Protein AF-A0A764VGA0-F1 (afdb_monomer_lite)

Secondary structure (DSSP, 8-state):
-----PPP--------------SS-TT----HHHHHHHHHHHHHHHHHHHHHHHHHHHHHHT--HHHHHHHHHHHHHHHHHHHHHHHH-BTTBS-SS-------GGGHHHHHHHHHHHHHTT--HHHHHHHHHHHHHHHHHHHHHHTTTHHHHTTTS-HHHHHHHHHHHHHHHHHHHHHHHTTHHHHHHTT-TT-HHHHHHHHHHHHHHHHHHTSS-HHHHHHHHHHHHHHHHHHHHHTT-SPP----S---S-----TTTT-----TTTTTT-

Radius of gyration: 24.41 Å; chains: 1; bounding box: 52×53×92 Å

Structure (mmCIF, N/CA/C/O backbone):
data_AF-A0A764VGA0-F1
#
_entry.id   AF-A0A764VGA0-F1
#
loop_
_atom_site.group_PDB
_atom_site.id
_atom_site.type_symbol
_atom_site.label_atom_id
_atom_site.label_alt_id
_atom_site.label_comp_id
_atom_site.label_asym_id
_atom_site.label_entity_id
_atom_site.label_seq_id
_atom_site.pdbx_PDB_ins_code
_atom_site.Cartn_x
_atom_site.Cartn_y
_atom_site.Cartn_z
_atom_site.occupancy
_atom_site.B_iso_or_equiv
_atom_site.auth_seq_id
_atom_site.auth_comp_id
_atom_site.auth_asym_id
_atom_site.auth_atom_id
_atom_site.pdbx_PDB_model_num
ATOM 1 N N . MET A 1 1 ? -22.444 -26.815 68.864 1.00 37.81 1 MET A N 1
ATOM 2 C CA . MET A 1 1 ? -21.479 -26.956 67.752 1.00 37.81 1 MET A CA 1
ATOM 3 C C . MET A 1 1 ? -22.227 -27.637 66.618 1.00 37.81 1 MET A C 1
ATOM 5 O O . MET A 1 1 ? -22.811 -28.669 66.885 1.00 37.81 1 MET A O 1
ATOM 9 N N . SER A 1 2 ? -22.350 -27.149 65.395 1.00 34.09 2 SER A N 1
ATOM 10 C CA . SER A 1 2 ? -21.942 -25.904 64.751 1.00 34.09 2 SER A CA 1
ATOM 11 C C . SER A 1 2 ? -22.619 -25.917 63.372 1.00 34.09 2 SER A C 1
ATOM 13 O O . SER A 1 2 ? -22.366 -26.820 62.589 1.00 34.09 2 SER A O 1
ATOM 15 N N . VAL A 1 3 ? -23.480 -24.922 63.146 1.00 35.03 3 VAL A N 1
ATOM 16 C CA . VAL A 1 3 ? -23.633 -24.120 61.917 1.00 35.03 3 VAL A CA 1
ATOM 17 C C . VAL A 1 3 ? -24.037 -24.834 60.610 1.00 35.03 3 VAL A C 1
ATOM 19 O O . VAL A 1 3 ? -23.211 -25.382 59.889 1.00 35.03 3 VAL A O 1
ATOM 22 N N . ASN A 1 4 ? -25.322 -24.667 60.261 1.00 41.19 4 ASN A N 1
ATOM 23 C CA . ASN A 1 4 ? -25.821 -24.594 58.883 1.00 41.19 4 ASN A CA 1
ATOM 24 C C . ASN A 1 4 ? -25.070 -23.491 58.119 1.00 41.19 4 ASN A C 1
ATOM 26 O O . ASN A 1 4 ? -25.146 -22.328 58.516 1.00 41.19 4 ASN A O 1
ATOM 30 N N . ALA A 1 5 ? -24.415 -23.828 57.009 1.00 39.78 5 ALA A N 1
ATOM 31 C CA . ALA A 1 5 ? -23.969 -22.848 56.025 1.00 39.78 5 ALA A CA 1
ATOM 32 C C . ALA A 1 5 ? -24.886 -22.944 54.802 1.00 39.78 5 ALA A C 1
ATOM 34 O O . ALA A 1 5 ? -24.788 -23.855 53.987 1.00 39.78 5 ALA A O 1
ATOM 35 N N . ILE A 1 6 ? -25.827 -22.008 54.751 1.00 40.59 6 ILE A N 1
ATOM 36 C CA . ILE A 1 6 ? -26.630 -21.662 53.583 1.00 40.59 6 ILE A CA 1
ATOM 37 C C . ILE A 1 6 ? -25.666 -20.989 52.599 1.00 40.59 6 ILE A C 1
ATOM 39 O O . ILE A 1 6 ? -25.101 -19.948 52.931 1.00 40.59 6 ILE A O 1
ATOM 43 N N . GLU A 1 7 ? -25.443 -21.578 51.425 1.00 45.72 7 GLU A N 1
ATOM 44 C CA . GLU A 1 7 ? -24.820 -20.868 50.303 1.00 45.72 7 GLU A CA 1
ATOM 45 C C . GLU A 1 7 ? -25.743 -19.708 49.897 1.00 45.72 7 GLU A C 1
ATOM 47 O O . GLU A 1 7 ? -26.905 -19.953 49.556 1.00 45.72 7 GLU A O 1
ATOM 52 N N . PRO A 1 8 ? -25.288 -18.444 49.931 1.00 38.81 8 PRO A N 1
ATOM 53 C CA . PRO A 1 8 ? -26.069 -17.360 49.376 1.00 38.81 8 PRO A CA 1
ATOM 54 C C . PRO A 1 8 ? -25.983 -17.418 47.849 1.00 38.81 8 PRO A C 1
ATOM 56 O O . PRO A 1 8 ? -24.917 -17.269 47.251 1.00 38.81 8 PRO A O 1
ATOM 59 N N . ALA A 1 9 ? -27.143 -17.617 47.230 1.00 48.31 9 ALA A N 1
ATOM 60 C CA . ALA A 1 9 ? -27.387 -17.338 45.828 1.00 48.31 9 ALA A CA 1
ATOM 61 C C . ALA A 1 9 ? -27.299 -15.823 45.597 1.00 48.31 9 ALA A C 1
ATOM 63 O O . ALA A 1 9 ? -28.299 -15.140 45.741 1.00 48.31 9 ALA A O 1
ATOM 64 N N . ASP A 1 10 ? -26.103 -15.309 45.303 1.00 46.34 10 ASP A N 1
ATOM 65 C CA . ASP A 1 10 ? -25.883 -13.969 44.736 1.00 46.34 10 ASP A CA 1
ATOM 66 C C . ASP A 1 10 ? -24.435 -13.838 44.226 1.00 46.34 10 ASP A C 1
ATOM 68 O O . ASP A 1 10 ? -23.616 -13.064 44.721 1.00 46.34 10 ASP A O 1
ATOM 72 N N . ALA A 1 11 ? -24.090 -14.612 43.197 1.00 43.44 11 ALA A N 1
ATOM 73 C CA . ALA A 1 11 ? -22.924 -14.309 42.374 1.00 43.44 11 ALA A CA 1
ATOM 74 C C . ALA A 1 11 ? -23.361 -13.359 41.251 1.00 43.44 11 ALA A C 1
ATOM 76 O O . ALA A 1 11 ? -23.646 -13.781 40.130 1.00 43.44 11 ALA A O 1
ATOM 77 N N . GLN A 1 12 ? -23.442 -12.061 41.557 1.00 43.91 12 GLN A N 1
ATOM 78 C CA . GLN A 1 12 ? -23.481 -11.040 40.512 1.00 43.91 12 GLN A CA 1
ATOM 79 C C . GLN A 1 12 ? -22.233 -11.217 39.633 1.00 43.91 12 GLN A C 1
ATOM 81 O O . GLN A 1 12 ? -21.123 -11.256 40.175 1.00 43.91 12 GLN A O 1
ATOM 86 N N . PRO A 1 13 ? -22.350 -11.312 38.296 1.00 44.19 13 PRO A N 1
ATOM 87 C CA . PRO A 1 13 ? -21.172 -11.216 37.460 1.00 44.19 13 PRO A CA 1
ATOM 88 C C . PRO A 1 13 ? -20.626 -9.804 37.650 1.00 44.19 13 PRO A C 1
ATOM 90 O O . PRO A 1 13 ? -21.256 -8.824 37.254 1.00 44.19 13 PRO A O 1
ATOM 93 N N . VAL A 1 14 ? -19.465 -9.706 38.299 1.00 45.56 14 VAL A N 1
ATOM 94 C CA . VAL A 1 14 ? -18.677 -8.479 38.367 1.00 45.56 14 VAL A CA 1
ATOM 95 C C . VAL A 1 14 ? -18.362 -8.108 36.923 1.00 45.56 14 VAL A C 1
ATOM 97 O O . VAL A 1 14 ? -17.439 -8.649 36.315 1.00 45.56 14 VAL A O 1
ATOM 100 N N . ALA A 1 15 ? -19.181 -7.232 36.342 1.00 45.91 15 ALA A N 1
ATOM 101 C CA . ALA A 1 15 ? -18.897 -6.609 35.069 1.00 45.91 15 ALA A CA 1
ATOM 102 C C . ALA A 1 15 ? -17.594 -5.840 35.267 1.00 45.91 15 ALA A C 1
ATOM 104 O O . ALA A 1 15 ? -17.576 -4.772 35.877 1.00 45.91 15 ALA A O 1
ATOM 105 N N . GLN A 1 16 ? -16.486 -6.420 34.808 1.00 44.38 16 GLN A N 1
ATOM 106 C CA . GLN A 1 16 ? -15.238 -5.697 34.665 1.00 44.38 16 GLN A CA 1
ATOM 107 C C . GLN A 1 16 ? -15.536 -4.528 33.730 1.00 44.38 16 GLN A C 1
ATOM 109 O O . GLN A 1 16 ? -15.612 -4.693 32.513 1.00 44.38 16 GLN A O 1
ATOM 114 N N . THR A 1 17 ? -15.745 -3.343 34.297 1.00 46.53 17 THR A N 1
ATOM 115 C CA . THR A 1 17 ? -15.704 -2.088 33.560 1.00 46.53 17 THR A CA 1
ATOM 116 C C . THR A 1 17 ? -14.269 -1.920 33.087 1.00 46.53 17 THR A C 1
ATOM 118 O O . THR A 1 17 ? -13.452 -1.271 33.739 1.00 46.53 17 THR A O 1
ATOM 121 N N . GLN A 1 18 ? -13.928 -2.573 31.976 1.00 50.62 18 GLN A N 1
ATOM 122 C CA . GLN A 1 18 ? -12.757 -2.208 31.204 1.00 50.62 18 GLN A CA 1
ATOM 123 C C . GLN A 1 18 ? -12.960 -0.742 30.833 1.00 50.62 18 GLN A C 1
ATOM 125 O O . GLN A 1 18 ? -13.855 -0.413 30.051 1.00 50.62 18 GLN A O 1
ATOM 130 N N . ASN A 1 19 ? -12.177 0.140 31.453 1.00 47.31 19 ASN A N 1
ATOM 131 C CA . ASN A 1 19 ? -12.042 1.520 31.014 1.00 47.31 19 ASN A CA 1
ATOM 132 C C . ASN A 1 19 ? -11.528 1.462 29.577 1.00 47.31 19 ASN A C 1
ATOM 134 O O . ASN A 1 19 ? -10.340 1.264 29.338 1.00 47.31 19 ASN A O 1
ATOM 138 N N . SER A 1 20 ? -12.451 1.514 28.623 1.00 58.62 20 SER A N 1
ATOM 139 C CA . SER A 1 20 ? -12.112 1.488 27.213 1.00 58.62 20 SER A CA 1
ATOM 140 C C . SER A 1 20 ? -11.334 2.761 26.902 1.00 58.62 20 SER A C 1
ATOM 142 O O . SER A 1 20 ? -11.834 3.858 27.132 1.00 58.62 20 SER A O 1
ATOM 144 N N . GLU A 1 21 ? -10.115 2.623 26.377 1.00 68.44 21 GLU A N 1
ATOM 145 C CA . GLU A 1 21 ? -9.334 3.759 25.863 1.00 68.44 21 GLU A CA 1
ATOM 146 C C . GLU A 1 21 ? -9.936 4.351 24.572 1.00 68.44 21 GLU A C 1
ATOM 148 O O . GLU A 1 21 ? -9.421 5.334 24.035 1.00 68.44 21 GLU A O 1
ATOM 153 N N . LEU A 1 22 ? -11.015 3.755 24.050 1.00 72.88 22 LEU A N 1
ATOM 154 C CA . LEU A 1 22 ? -11.692 4.217 22.848 1.00 72.88 22 LEU A CA 1
ATOM 155 C C . LEU A 1 22 ? -12.403 5.546 23.113 1.00 72.88 22 LEU A C 1
ATOM 157 O O . LEU A 1 22 ? -13.285 5.639 23.963 1.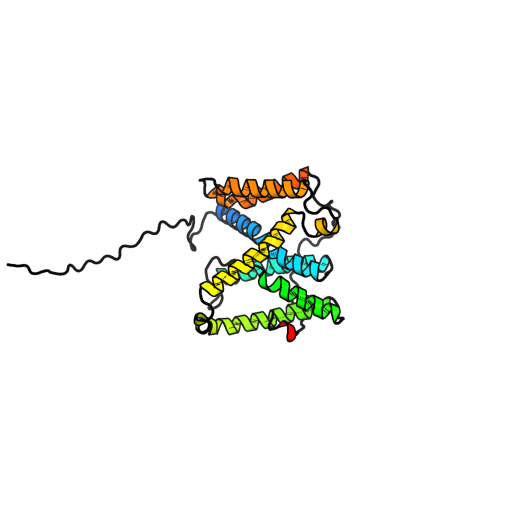00 72.88 22 LEU A O 1
ATOM 161 N N . ILE A 1 23 ? -12.052 6.558 22.318 1.00 76.81 23 ILE A N 1
ATOM 162 C CA . ILE A 1 23 ? -12.752 7.851 22.297 1.00 76.81 23 ILE A CA 1
ATOM 163 C C . ILE A 1 23 ? -14.181 7.670 21.753 1.00 76.81 23 ILE A C 1
ATOM 165 O O . ILE A 1 23 ? -15.102 8.319 22.238 1.00 76.81 23 ILE A O 1
ATOM 169 N N . TYR A 1 24 ? -14.353 6.765 20.782 1.00 81.19 24 TYR A N 1
ATOM 170 C CA . TYR A 1 24 ? -15.630 6.395 20.170 1.00 81.19 24 TYR A CA 1
ATOM 171 C C . TYR A 1 24 ? -15.737 4.875 20.017 1.00 81.19 24 TYR A C 1
ATOM 173 O O . TYR A 1 24 ? -14.767 4.210 19.647 1.00 81.19 24 TYR A O 1
ATOM 181 N N . ARG A 1 25 ? -16.921 4.326 20.295 1.00 85.38 25 ARG A N 1
ATOM 182 C CA . ARG A 1 25 ? -17.290 2.931 20.024 1.00 85.38 25 ARG A CA 1
ATOM 183 C C . ARG A 1 25 ? -17.661 2.745 18.551 1.00 85.38 25 ARG A C 1
ATOM 185 O O . ARG A 1 25 ? -17.877 3.710 17.828 1.00 85.38 25 ARG A O 1
ATOM 192 N N . LEU A 1 26 ? -17.754 1.486 18.119 1.00 85.06 26 LEU A N 1
ATOM 193 C CA . LEU A 1 26 ? -17.990 1.111 16.718 1.00 85.06 26 LEU A CA 1
ATOM 194 C C . LEU A 1 26 ? -19.257 1.744 16.112 1.00 85.06 26 LEU A C 1
ATOM 196 O O . LEU A 1 26 ? -19.221 2.200 14.977 1.00 85.06 26 LEU A O 1
ATOM 200 N N . GLU A 1 27 ? -20.345 1.793 16.882 1.00 85.75 27 GLU A N 1
ATOM 201 C CA . GLU A 1 27 ? -21.652 2.295 16.428 1.00 85.75 27 GLU A CA 1
ATOM 202 C C . GLU A 1 27 ? -21.900 3.769 16.791 1.00 85.75 27 GLU A C 1
ATOM 204 O O . GLU A 1 27 ? -22.985 4.307 16.539 1.00 85.75 27 GLU A O 1
ATOM 209 N N . ASP A 1 28 ? -20.917 4.436 17.407 1.00 86.88 28 ASP A N 1
ATOM 210 C CA . ASP A 1 28 ? -21.059 5.836 17.792 1.00 86.88 28 ASP A CA 1
ATOM 211 C C . ASP A 1 28 ? -21.101 6.726 16.544 1.00 86.88 28 ASP A C 1
ATOM 213 O O . ASP A 1 28 ? -20.394 6.513 15.558 1.00 86.88 28 ASP A O 1
ATOM 217 N N . ARG A 1 29 ? -21.930 7.773 16.595 1.00 87.31 29 ARG A N 1
ATOM 218 C CA . ARG A 1 29 ? -22.089 8.749 15.508 1.00 87.31 29 ARG A CA 1
ATOM 219 C C . ARG A 1 29 ? -21.540 10.108 15.941 1.00 87.31 29 ARG A C 1
ATOM 221 O O . ARG A 1 29 ? -22.320 10.954 16.386 1.00 87.31 29 ARG A O 1
ATOM 228 N N . PRO A 1 30 ? -20.214 10.324 15.863 1.00 87.25 30 PRO A N 1
ATOM 229 C CA . PRO A 1 30 ? -19.623 11.599 16.236 1.00 87.25 30 PRO A CA 1
ATOM 230 C C . PRO A 1 30 ? -20.120 12.745 15.340 1.00 87.25 30 PRO A C 1
ATOM 232 O O . PRO A 1 30 ? -20.574 12.517 14.214 1.00 87.25 30 PRO A O 1
ATOM 235 N N . PRO A 1 31 ? -20.010 14.006 15.799 1.00 91.75 31 PRO A N 1
ATOM 236 C CA . PRO A 1 31 ? -20.328 15.169 14.979 1.00 91.75 31 PRO A CA 1
ATOM 237 C C . PRO A 1 31 ? -19.590 15.136 13.632 1.00 91.75 31 PRO A C 1
ATOM 239 O O . PRO A 1 31 ? -18.417 14.753 13.565 1.00 91.75 31 PRO A O 1
ATOM 242 N N . LEU A 1 32 ? -20.251 15.592 12.560 1.00 92.38 32 LEU A N 1
ATOM 243 C CA . LEU A 1 32 ? -19.693 15.574 11.199 1.00 92.38 32 LEU A CA 1
ATOM 244 C C . LEU A 1 32 ? -18.269 16.152 11.089 1.00 92.38 32 LEU A C 1
ATOM 246 O O . LEU A 1 32 ? -17.450 15.515 10.428 1.00 92.38 32 LEU A O 1
ATOM 250 N N . PRO A 1 33 ? -17.912 17.274 11.751 1.00 90.38 33 PRO A N 1
ATOM 251 C CA . PRO A 1 33 ? -16.557 17.817 11.652 1.00 90.38 33 PRO A CA 1
ATOM 252 C C . PRO A 1 33 ? -15.485 16.858 12.177 1.00 90.38 33 PRO A C 1
ATOM 254 O O . PRO A 1 33 ? -14.420 16.726 11.581 1.00 90.38 33 PRO A O 1
ATOM 257 N N . GLN A 1 34 ? -15.775 16.157 13.274 1.00 85.94 34 GLN A N 1
ATOM 258 C CA . GLN A 1 34 ? -14.839 15.211 13.879 1.00 85.94 34 GLN A CA 1
ATOM 259 C C . GLN A 1 34 ? -14.728 13.940 13.039 1.00 85.94 34 GLN A C 1
ATOM 261 O O . GLN A 1 34 ? -13.627 13.437 12.836 1.00 85.94 34 GLN A O 1
ATOM 266 N N . THR A 1 35 ? -15.854 13.474 12.494 1.00 89.44 35 THR A N 1
ATOM 267 C CA . THR A 1 35 ? -15.893 12.337 11.566 1.00 89.44 35 THR A CA 1
ATOM 268 C C . THR A 1 35 ? -15.064 12.619 10.318 1.00 8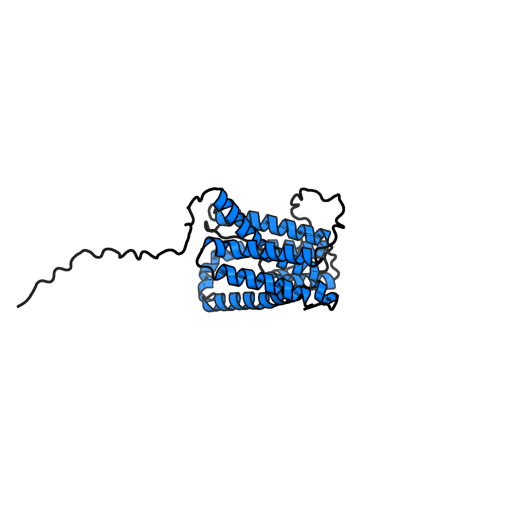9.44 35 THR A C 1
ATOM 270 O O . THR A 1 35 ? -14.234 11.803 9.932 1.00 89.44 35 THR A O 1
ATOM 273 N N . LEU A 1 36 ? -15.247 13.791 9.701 1.00 90.94 36 LEU A N 1
ATOM 274 C CA . LEU A 1 36 ? -14.528 14.170 8.487 1.00 90.94 36 LEU A CA 1
ATOM 275 C C . LEU A 1 36 ? -13.027 14.336 8.750 1.00 90.94 36 LEU A C 1
ATOM 277 O O . LEU A 1 36 ? -12.205 13.897 7.948 1.00 90.94 36 LEU A O 1
ATOM 281 N N . PHE A 1 37 ? -12.667 14.921 9.893 1.00 87.75 37 PHE A N 1
ATOM 282 C CA . PHE A 1 37 ? -11.276 15.049 10.314 1.00 87.75 37 PHE A CA 1
ATOM 283 C C . PHE A 1 37 ? -10.613 13.681 10.531 1.00 87.75 37 PHE A C 1
ATOM 285 O O . PHE A 1 37 ? -9.542 13.432 9.979 1.00 87.75 37 PHE A O 1
ATOM 292 N N . ALA A 1 38 ? -11.276 12.774 11.254 1.00 85.94 38 ALA A N 1
ATOM 293 C CA . ALA A 1 38 ? -10.792 11.413 11.473 1.00 85.94 38 ALA A CA 1
ATOM 294 C C . ALA A 1 38 ? -10.695 10.614 10.162 1.00 85.94 38 ALA A C 1
ATOM 296 O O . ALA A 1 38 ? -9.708 9.919 9.931 1.00 85.94 38 ALA A O 1
ATOM 297 N N . ALA A 1 39 ? -11.675 10.751 9.265 1.00 88.75 39 ALA A N 1
ATOM 298 C CA . ALA A 1 39 ? -11.645 10.122 7.946 1.00 88.75 39 ALA A CA 1
ATOM 299 C C . ALA A 1 39 ? -10.461 10.627 7.106 1.00 88.75 39 ALA A C 1
ATOM 301 O O . ALA A 1 39 ? -9.751 9.826 6.502 1.00 88.75 39 ALA A O 1
ATOM 302 N N . CYS A 1 40 ? -10.201 11.938 7.116 1.00 87.94 40 CYS A N 1
ATOM 303 C CA . CYS A 1 40 ? -9.050 12.534 6.438 1.00 87.94 40 CYS A CA 1
ATOM 304 C C . CYS A 1 40 ? -7.723 12.017 7.015 1.00 87.94 40 CYS A C 1
ATOM 306 O O . CYS A 1 40 ? -6.817 11.656 6.271 1.00 87.94 40 CYS A O 1
ATOM 308 N N . GLN A 1 41 ? -7.618 11.902 8.339 1.00 86.56 41 GLN A N 1
ATOM 309 C CA . GLN A 1 41 ? -6.446 11.319 8.995 1.00 86.56 41 GLN A CA 1
ATOM 310 C C . GLN A 1 41 ? -6.209 9.871 8.592 1.00 86.56 41 GLN A C 1
ATOM 312 O O . GLN A 1 41 ? -5.087 9.517 8.239 1.00 86.56 41 GLN A O 1
ATOM 317 N N . HIS A 1 42 ? -7.256 9.045 8.626 1.00 86.69 42 HIS A N 1
ATOM 318 C CA . HIS A 1 42 ? -7.165 7.654 8.202 1.00 86.69 42 HIS A CA 1
ATOM 319 C C . HIS A 1 42 ? -6.745 7.545 6.741 1.00 86.69 42 HIS A C 1
ATOM 321 O O . HIS A 1 42 ? -5.831 6.779 6.444 1.00 86.69 42 HIS A O 1
ATOM 327 N N . LEU A 1 43 ? -7.348 8.350 5.861 1.00 87.81 43 LEU A N 1
ATOM 328 C CA . LEU A 1 43 ? -6.987 8.414 4.449 1.00 87.81 43 LEU A CA 1
ATOM 329 C C . LEU A 1 43 ? -5.505 8.754 4.273 1.00 87.81 43 LEU A C 1
ATOM 331 O O . LEU A 1 43 ? -4.792 8.051 3.568 1.00 87.81 43 LEU A O 1
ATOM 335 N N . LEU A 1 44 ? -5.025 9.800 4.942 1.00 84.69 44 LEU A N 1
ATOM 336 C CA . LEU A 1 44 ? -3.631 10.217 4.837 1.00 84.69 44 LEU A CA 1
ATOM 337 C C . LEU A 1 44 ? -2.663 9.177 5.430 1.00 84.69 44 LEU A C 1
ATOM 339 O O . LEU A 1 44 ? -1.578 8.974 4.892 1.00 84.69 44 LEU A O 1
ATOM 343 N N . ALA A 1 45 ? -3.064 8.479 6.496 1.00 82.19 45 ALA A N 1
ATOM 344 C CA . ALA A 1 45 ? -2.281 7.405 7.103 1.00 82.19 45 ALA A CA 1
ATOM 345 C C . ALA A 1 45 ? -2.149 6.176 6.203 1.00 82.19 45 ALA A C 1
ATOM 347 O O . ALA A 1 45 ? -1.065 5.605 6.090 1.00 82.19 45 ALA A O 1
ATOM 348 N N . MET A 1 46 ? -3.236 5.777 5.544 1.00 86.69 46 MET A N 1
ATOM 349 C CA . MET A 1 46 ? -3.225 4.625 4.643 1.00 86.69 46 MET A CA 1
ATOM 350 C C . MET A 1 46 ? -2.639 4.952 3.267 1.00 86.69 46 MET A C 1
ATOM 352 O O . MET A 1 46 ? -2.163 4.043 2.593 1.00 86.69 46 MET A O 1
ATOM 356 N N . PHE A 1 47 ? -2.640 6.223 2.852 1.00 85.88 47 PHE A N 1
ATOM 357 C CA . PHE A 1 47 ? -2.251 6.651 1.505 1.00 85.88 47 PHE A CA 1
ATOM 358 C C . PHE A 1 47 ? -0.888 6.094 1.080 1.00 85.88 47 PHE A C 1
ATOM 360 O O . PHE A 1 47 ? -0.780 5.426 0.054 1.00 85.88 47 PHE A O 1
ATOM 367 N N . VAL A 1 48 ? 0.143 6.296 1.906 1.00 81.31 48 VAL A N 1
ATOM 368 C CA . VAL A 1 48 ? 1.496 5.794 1.619 1.00 81.31 48 VAL A CA 1
ATOM 369 C C . VAL A 1 48 ? 1.506 4.264 1.578 1.00 81.31 48 VAL A C 1
ATOM 371 O O . VAL A 1 48 ? 2.028 3.680 0.635 1.00 81.31 48 VAL A O 1
ATOM 374 N N . ALA A 1 49 ? 0.863 3.606 2.545 1.00 82.69 49 ALA A N 1
ATOM 375 C CA . ALA A 1 49 ? 0.822 2.146 2.616 1.00 82.69 49 ALA A CA 1
ATOM 376 C C . ALA A 1 49 ? 0.135 1.493 1.399 1.00 82.69 49 ALA A C 1
ATOM 378 O O . ALA A 1 49 ? 0.522 0.394 1.009 1.00 82.69 49 ALA A O 1
ATOM 379 N N . VAL A 1 50 ? -0.851 2.163 0.790 1.00 90.12 50 VAL A N 1
ATOM 380 C CA . VAL A 1 50 ? -1.574 1.671 -0.397 1.00 90.12 50 VAL A CA 1
ATOM 381 C C . VAL A 1 50 ? -0.801 1.918 -1.699 1.00 90.12 50 VAL A C 1
ATOM 383 O O . VAL A 1 50 ? -0.851 1.120 -2.634 1.00 90.12 50 VAL A O 1
ATOM 386 N N . ILE A 1 51 ? -0.075 3.030 -1.786 1.00 89.81 51 ILE A N 1
ATOM 387 C CA . ILE A 1 51 ? 0.592 3.437 -3.029 1.00 89.81 51 ILE A CA 1
ATOM 388 C C . ILE A 1 51 ? 1.991 2.833 -3.146 1.00 89.81 51 ILE A C 1
ATOM 390 O O . ILE A 1 51 ? 2.420 2.484 -4.245 1.00 89.81 51 ILE A O 1
ATOM 394 N N . THR A 1 52 ? 2.712 2.689 -2.032 1.00 87.38 52 THR A N 1
ATOM 395 C CA . THR A 1 52 ? 4.103 2.227 -2.043 1.00 87.38 52 THR A CA 1
ATOM 396 C C . THR A 1 52 ? 4.276 0.851 -2.699 1.00 87.38 52 THR A C 1
ATOM 398 O O . THR A 1 52 ? 5.128 0.760 -3.581 1.00 87.38 52 THR A O 1
ATOM 401 N N . PRO A 1 53 ? 3.490 -0.201 -2.385 1.00 89.75 53 PRO A N 1
ATOM 402 C CA . PRO A 1 53 ? 3.603 -1.490 -3.075 1.00 89.75 53 PRO A CA 1
ATOM 403 C C . PRO A 1 53 ? 3.415 -1.380 -4.588 1.00 89.75 53 PRO A C 1
ATOM 405 O O . PRO A 1 53 ? 4.218 -1.920 -5.346 1.00 89.75 53 PRO A O 1
ATOM 408 N N . ALA A 1 54 ? 2.393 -0.640 -5.027 1.00 92.38 54 ALA A N 1
ATOM 409 C CA . ALA A 1 54 ? 2.117 -0.429 -6.443 1.00 92.38 54 ALA A CA 1
ATOM 410 C C . ALA A 1 54 ? 3.297 0.263 -7.141 1.00 92.38 54 ALA A C 1
ATOM 412 O O . ALA A 1 54 ? 3.758 -0.214 -8.176 1.00 92.38 54 ALA A O 1
ATOM 413 N N . LEU A 1 55 ? 3.840 1.329 -6.542 1.00 89.88 55 LEU A N 1
ATOM 414 C CA . LEU A 1 55 ? 5.022 2.025 -7.055 1.00 89.88 55 LEU A CA 1
ATOM 415 C C . LEU A 1 55 ? 6.245 1.111 -7.138 1.00 89.88 55 LEU A C 1
ATOM 417 O O . LEU A 1 55 ? 6.918 1.110 -8.165 1.00 89.88 55 LEU A O 1
ATOM 421 N N . LEU A 1 56 ? 6.521 0.330 -6.091 1.00 88.19 56 LEU A N 1
ATOM 422 C CA . LEU A 1 56 ? 7.652 -0.600 -6.058 1.00 88.19 56 LEU A CA 1
ATOM 423 C C . LEU A 1 56 ? 7.569 -1.617 -7.198 1.00 88.19 56 LEU A C 1
ATOM 425 O O . LEU A 1 56 ? 8.551 -1.822 -7.907 1.00 88.19 56 LEU A O 1
ATOM 429 N N . ILE A 1 57 ? 6.391 -2.212 -7.400 1.00 91.88 57 ILE A N 1
ATOM 430 C CA . ILE A 1 57 ? 6.160 -3.188 -8.469 1.00 91.88 57 ILE A CA 1
ATOM 431 C C . ILE A 1 57 ? 6.312 -2.519 -9.841 1.00 91.88 57 ILE A C 1
ATOM 433 O O . ILE A 1 57 ? 7.065 -3.012 -10.679 1.00 91.88 57 ILE A O 1
ATOM 437 N N . CYS A 1 58 ? 5.657 -1.375 -10.067 1.00 92.69 58 CYS A N 1
ATOM 438 C CA . CYS A 1 58 ? 5.710 -0.672 -11.353 1.00 92.69 58 CYS A CA 1
ATOM 439 C C . CYS A 1 58 ? 7.140 -0.249 -11.718 1.00 92.69 58 CYS A C 1
ATOM 441 O O . CYS A 1 58 ? 7.573 -0.449 -12.853 1.00 92.69 58 CYS A O 1
ATOM 443 N N . GLN A 1 59 ? 7.890 0.298 -10.756 1.00 89.06 59 GLN A N 1
ATOM 444 C CA . GLN A 1 59 ? 9.274 0.732 -10.959 1.00 89.06 59 GLN A CA 1
ATOM 445 C C . GLN A 1 59 ? 10.206 -0.451 -11.216 1.00 89.06 59 GLN A C 1
ATOM 447 O O . GLN A 1 59 ? 11.000 -0.404 -12.153 1.00 89.06 59 GLN A O 1
ATOM 452 N N . ALA A 1 60 ? 10.086 -1.529 -10.438 1.00 87.69 60 ALA A N 1
ATOM 453 C CA . ALA A 1 60 ? 10.915 -2.718 -10.613 1.00 87.69 60 ALA A CA 1
ATOM 454 C C . ALA A 1 60 ? 10.667 -3.414 -11.961 1.00 87.69 60 ALA A C 1
ATOM 456 O O . ALA A 1 60 ? 11.603 -3.914 -12.581 1.00 87.69 60 ALA A O 1
ATOM 457 N N . LEU A 1 61 ? 9.422 -3.408 -12.449 1.00 91.62 61 LEU A N 1
ATOM 458 C CA . LEU A 1 61 ? 9.077 -3.955 -13.764 1.00 91.62 61 LEU A CA 1
ATOM 459 C C . LEU A 1 61 ? 9.348 -2.974 -14.918 1.00 91.62 61 LEU A C 1
ATOM 461 O O . LEU A 1 61 ? 9.353 -3.381 -16.085 1.00 91.62 61 LEU A O 1
ATOM 465 N N . GLY A 1 62 ? 9.650 -1.709 -14.613 1.00 89.31 62 GLY A N 1
ATOM 466 C CA . GLY A 1 62 ? 9.935 -0.660 -15.590 1.00 89.31 62 GLY A CA 1
ATOM 467 C C . GLY A 1 62 ? 8.708 -0.261 -16.408 1.00 89.31 62 GLY A C 1
ATOM 468 O O . GLY A 1 62 ? 8.811 -0.131 -17.627 1.00 89.31 62 GLY A O 1
ATOM 469 N N . LEU A 1 63 ? 7.548 -0.132 -15.758 1.00 92.12 63 LEU A N 1
ATOM 470 C CA . LEU A 1 63 ? 6.312 0.281 -16.419 1.00 92.12 63 LEU A CA 1
ATOM 471 C C . LEU A 1 63 ? 6.346 1.769 -16.816 1.00 92.12 63 LEU A C 1
ATOM 473 O O . LEU A 1 63 ? 6.948 2.583 -16.109 1.00 92.12 63 LEU A O 1
ATOM 477 N N . PRO A 1 64 ? 5.666 2.155 -17.911 1.00 89.81 64 PRO A N 1
ATOM 478 C CA . PRO A 1 64 ? 5.465 3.555 -18.272 1.00 89.81 64 PRO A CA 1
ATOM 479 C C . PRO A 1 64 ? 4.819 4.380 -17.146 1.00 89.81 64 PRO A C 1
ATOM 481 O O . PRO A 1 64 ? 4.049 3.874 -16.324 1.00 89.81 64 PRO A O 1
ATOM 484 N N . ALA A 1 65 ? 5.075 5.692 -17.139 1.00 87.25 65 ALA A N 1
ATOM 485 C CA . ALA A 1 65 ? 4.508 6.603 -16.140 1.00 87.25 65 ALA A CA 1
ATOM 486 C C . ALA A 1 65 ? 2.968 6.625 -16.165 1.00 87.25 65 ALA A C 1
ATOM 488 O O . ALA A 1 65 ? 2.341 6.672 -15.110 1.00 87.25 65 ALA A O 1
ATOM 489 N N . GLN A 1 66 ? 2.368 6.534 -17.356 1.00 86.31 66 GLN A N 1
ATOM 490 C CA . GLN A 1 66 ? 0.914 6.498 -17.528 1.00 86.31 66 GLN A CA 1
ATOM 491 C C . GLN A 1 66 ? 0.293 5.242 -16.895 1.00 86.31 66 GLN A C 1
ATOM 493 O O . GLN A 1 66 ? -0.685 5.351 -16.159 1.00 86.31 66 GLN A O 1
ATOM 498 N N . ASP A 1 67 ? 0.900 4.071 -17.107 1.00 89.88 67 ASP A N 1
ATOM 499 C CA . ASP A 1 67 ? 0.483 2.810 -16.480 1.00 89.88 67 ASP A CA 1
ATOM 500 C C . ASP A 1 67 ? 0.640 2.856 -14.962 1.00 89.88 67 ASP A C 1
ATOM 502 O O . ASP A 1 67 ? -0.247 2.455 -14.213 1.00 89.88 67 ASP A O 1
ATOM 506 N N . THR A 1 68 ? 1.752 3.420 -14.493 1.00 90.50 68 THR A N 1
ATOM 507 C CA . THR A 1 68 ? 2.012 3.583 -13.060 1.00 90.50 68 THR A CA 1
ATOM 508 C C . THR A 1 68 ? 0.942 4.458 -12.402 1.00 90.50 68 THR A C 1
ATOM 510 O O . THR A 1 68 ? 0.382 4.086 -11.371 1.00 90.50 68 THR A O 1
ATOM 513 N N . GLN A 1 69 ? 0.608 5.601 -13.009 1.00 88.25 69 GLN A N 1
ATOM 514 C CA . GLN A 1 69 ? -0.476 6.473 -12.543 1.00 88.25 69 GLN A CA 1
ATOM 515 C C . GLN A 1 69 ? -1.827 5.752 -12.564 1.00 88.25 69 GLN A C 1
ATOM 517 O O . GLN A 1 69 ? -2.593 5.859 -11.606 1.00 88.25 69 GLN A O 1
ATOM 522 N N . HIS A 1 70 ? -2.097 4.977 -13.618 1.00 88.69 70 HIS A N 1
ATOM 523 C CA . HIS A 1 70 ? -3.315 4.184 -13.732 1.00 88.69 70 HIS A CA 1
ATOM 524 C C . HIS A 1 70 ? -3.448 3.167 -12.594 1.00 88.69 70 HIS A C 1
ATOM 526 O O . HIS A 1 70 ? -4.459 3.160 -11.891 1.00 88.69 70 HIS A O 1
ATOM 532 N N . ILE A 1 71 ? -2.412 2.364 -12.350 1.00 91.50 71 ILE A N 1
ATOM 533 C CA . ILE A 1 71 ? -2.400 1.340 -11.299 1.00 91.50 71 ILE A CA 1
ATOM 534 C C . ILE A 1 71 ? -2.569 1.970 -9.912 1.00 91.50 71 ILE A C 1
ATOM 536 O O . ILE A 1 71 ? -3.320 1.447 -9.090 1.00 91.50 71 ILE A O 1
ATOM 540 N N . ILE A 1 72 ? -1.925 3.110 -9.647 1.00 90.56 72 ILE A N 1
ATOM 541 C CA . ILE A 1 72 ? -2.058 3.827 -8.370 1.00 90.56 72 ILE A CA 1
ATOM 542 C C . ILE A 1 72 ? -3.493 4.312 -8.155 1.00 90.56 72 ILE A C 1
ATOM 544 O O . ILE A 1 72 ? -4.077 4.050 -7.100 1.00 90.56 72 ILE A O 1
ATOM 548 N N . SER A 1 73 ? -4.083 4.972 -9.154 1.00 89.69 73 SER A N 1
ATOM 549 C CA . SER A 1 73 ? -5.468 5.447 -9.087 1.00 89.69 73 SER A CA 1
ATOM 550 C C . SER A 1 73 ? -6.448 4.295 -8.871 1.00 89.69 73 SER A C 1
ATOM 552 O O . SER A 1 73 ? -7.333 4.379 -8.017 1.00 89.69 73 SER A O 1
ATOM 554 N N . MET A 1 74 ? -6.264 3.187 -9.596 1.00 90.38 74 MET A N 1
ATOM 555 C CA . MET A 1 74 ? -7.109 2.000 -9.457 1.00 90.38 74 MET A CA 1
ATOM 556 C C . MET A 1 74 ? -6.924 1.303 -8.106 1.00 90.38 74 MET A C 1
ATOM 558 O O . MET A 1 74 ? -7.907 0.844 -7.528 1.00 90.38 74 MET A O 1
ATOM 562 N N . SER A 1 75 ? -5.703 1.266 -7.565 1.00 91.25 75 SER A N 1
ATOM 563 C CA . SER A 1 75 ? -5.411 0.709 -6.238 1.00 91.25 75 SER A CA 1
ATOM 564 C C . SER A 1 75 ? -6.135 1.479 -5.129 1.00 91.25 75 SER A C 1
ATOM 566 O O . SER A 1 75 ? -6.803 0.875 -4.288 1.00 91.25 75 SER A O 1
ATOM 568 N N . LEU A 1 76 ? -6.087 2.817 -5.166 1.00 91.69 76 LEU A N 1
ATOM 569 C CA . LEU A 1 76 ? -6.811 3.672 -4.218 1.00 91.69 76 LEU A CA 1
ATOM 570 C C . LEU A 1 76 ? -8.330 3.478 -4.322 1.00 91.69 76 LEU A C 1
ATOM 572 O O . LEU A 1 76 ? -9.009 3.350 -3.301 1.00 91.69 76 LEU A O 1
ATOM 576 N N . PHE A 1 77 ? -8.862 3.410 -5.545 1.00 91.94 77 PHE A N 1
ATOM 577 C CA . PHE A 1 77 ? -10.283 3.157 -5.776 1.00 91.94 77 PHE A CA 1
ATOM 578 C C . PHE A 1 77 ? -10.714 1.786 -5.234 1.00 91.94 77 PHE A C 1
ATOM 580 O O . PHE A 1 77 ? -11.664 1.696 -4.454 1.00 91.94 77 PHE A O 1
ATOM 587 N N . ALA A 1 78 ? -9.987 0.722 -5.589 1.00 92.12 78 ALA A N 1
ATOM 588 C CA . ALA A 1 78 ? -10.269 -0.638 -5.140 1.00 92.12 78 ALA A CA 1
ATOM 589 C C . ALA A 1 78 ? -10.156 -0.774 -3.614 1.00 92.12 78 ALA A C 1
ATOM 591 O O . ALA A 1 78 ? -11.014 -1.398 -2.994 1.00 92.12 78 ALA A O 1
ATOM 592 N N . SER A 1 79 ? -9.156 -0.139 -2.993 1.00 93.38 79 SER A N 1
ATOM 593 C CA . SER A 1 79 ? -8.996 -0.063 -1.535 1.00 93.38 79 SER A CA 1
ATOM 594 C C . SER A 1 79 ? -10.203 0.596 -0.858 1.00 93.38 79 SER A C 1
ATOM 596 O O . SER A 1 79 ? -10.718 0.067 0.133 1.00 93.38 79 SER A O 1
ATOM 598 N N . GLY A 1 80 ? -10.716 1.699 -1.413 1.00 93.44 80 GLY A N 1
ATOM 599 C CA . GLY A 1 80 ? -11.925 2.358 -0.917 1.00 93.44 80 GLY A CA 1
ATOM 600 C C . GLY A 1 80 ? -13.162 1.461 -1.011 1.00 93.44 80 GLY A C 1
ATOM 601 O O . GLY A 1 80 ? -13.871 1.272 -0.020 1.00 93.44 80 GLY A O 1
ATOM 602 N N . VAL A 1 81 ? -13.388 0.846 -2.176 1.00 93.38 81 VAL A N 1
ATOM 603 C CA . VAL A 1 81 ? -14.513 -0.080 -2.398 1.00 93.38 81 VAL A CA 1
ATOM 604 C C . VAL A 1 81 ? -14.428 -1.288 -1.461 1.00 93.38 81 VAL A C 1
ATOM 606 O O . VAL A 1 81 ? -15.405 -1.617 -0.788 1.00 93.38 81 VAL A O 1
ATOM 609 N N . ALA A 1 82 ? -13.258 -1.918 -1.356 1.00 93.31 82 ALA A N 1
ATOM 610 C CA . ALA A 1 82 ? -13.040 -3.073 -0.492 1.00 93.31 82 ALA A C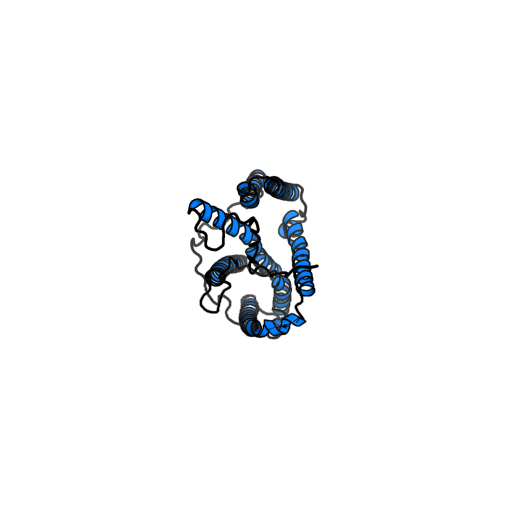A 1
ATOM 611 C C . ALA A 1 82 ? -13.230 -2.725 0.994 1.00 93.31 82 ALA A C 1
ATOM 613 O O . ALA A 1 82 ? -13.831 -3.503 1.736 1.00 93.31 82 ALA A O 1
ATOM 614 N N . SER A 1 83 ? -12.793 -1.534 1.422 1.00 94.19 83 SER A N 1
ATOM 615 C CA . SER A 1 83 ? -13.030 -1.036 2.782 1.00 94.19 83 SER A CA 1
ATOM 616 C C . SER A 1 83 ? -14.523 -0.878 3.069 1.00 94.19 83 SER A C 1
ATOM 618 O O . SER A 1 83 ? -14.991 -1.327 4.110 1.00 94.19 83 SER A O 1
ATOM 620 N N . ILE A 1 84 ? -15.301 -0.317 2.136 1.00 94.19 84 ILE A N 1
ATOM 621 C CA . ILE A 1 84 ? -16.760 -0.183 2.290 1.00 94.19 84 ILE A CA 1
ATOM 622 C C . ILE A 1 84 ? -17.428 -1.556 2.424 1.00 94.19 84 ILE A C 1
ATOM 624 O O . ILE A 1 84 ? -18.277 -1.733 3.299 1.00 94.19 84 ILE A O 1
ATOM 628 N N . ILE A 1 85 ? -17.044 -2.525 1.588 1.00 94.00 85 ILE A N 1
ATOM 629 C CA . ILE A 1 85 ? -17.592 -3.890 1.631 1.00 94.00 85 ILE A CA 1
ATOM 630 C C . ILE A 1 85 ? -17.297 -4.547 2.987 1.00 94.00 85 ILE A C 1
ATOM 632 O O . ILE A 1 85 ? -18.191 -5.129 3.600 1.00 94.00 85 ILE A O 1
ATOM 636 N N . GLN A 1 86 ? -16.064 -4.418 3.482 1.00 94.56 86 GLN A N 1
ATOM 637 C CA . GLN A 1 86 ? -15.650 -5.009 4.754 1.00 94.56 86 GLN A CA 1
ATOM 638 C C . GLN A 1 86 ? -16.328 -4.358 5.961 1.00 94.56 86 GLN A C 1
ATOM 640 O O . GLN A 1 86 ? -16.793 -5.067 6.852 1.00 94.56 86 GLN A O 1
ATOM 645 N N . ILE A 1 87 ? -16.445 -3.028 5.959 1.00 93.62 87 ILE A N 1
ATOM 646 C CA . ILE A 1 87 ? -17.050 -2.270 7.059 1.00 93.62 87 ILE A CA 1
ATOM 647 C C . ILE A 1 87 ? -18.566 -2.470 7.106 1.00 93.62 87 ILE A C 1
ATOM 649 O O . ILE A 1 87 ? -19.123 -2.659 8.181 1.00 93.62 87 ILE A O 1
ATOM 653 N N . LYS A 1 88 ? -19.256 -2.430 5.959 1.00 89.44 88 LYS A N 1
ATOM 654 C CA . LYS A 1 88 ? -20.727 -2.459 5.932 1.00 89.44 88 LYS A CA 1
ATOM 655 C C . LYS A 1 88 ? -21.317 -3.861 6.109 1.00 89.44 88 LYS A C 1
ATOM 657 O O . LYS A 1 88 ? -22.502 -3.939 6.404 1.00 89.44 88 LYS A O 1
ATOM 662 N N . ALA A 1 89 ? -20.523 -4.920 5.922 1.00 85.19 89 ALA A N 1
ATOM 663 C CA . ALA A 1 89 ? -20.939 -6.327 5.952 1.00 85.19 89 ALA A CA 1
ATOM 664 C C . ALA A 1 89 ? -22.208 -6.615 5.119 1.00 85.19 89 ALA A C 1
ATOM 666 O O . ALA A 1 89 ? -23.345 -6.390 5.531 1.00 85.19 89 ALA A O 1
ATOM 667 N N . TRP A 1 90 ? -22.037 -7.132 3.906 1.00 88.75 90 TRP A N 1
ATOM 668 C CA . TRP A 1 90 ? -23.140 -7.496 3.016 1.00 88.75 90 TRP A CA 1
ATOM 669 C C . TRP A 1 90 ? -23.421 -8.996 3.104 1.00 88.75 90 TRP A C 1
ATOM 671 O O . TRP A 1 90 ? -22.819 -9.814 2.407 1.00 88.75 90 TRP A O 1
ATOM 681 N N . GLY A 1 91 ? -24.357 -9.362 3.983 1.00 86.62 91 GLY A N 1
ATOM 682 C CA . GLY A 1 91 ? -24.706 -10.760 4.234 1.00 86.62 91 GLY A CA 1
ATOM 683 C C . GLY A 1 91 ? -23.513 -11.523 4.830 1.00 86.62 91 GLY A C 1
ATOM 684 O O . GLY A 1 91 ? -23.022 -11.118 5.878 1.00 86.62 91 GLY A O 1
ATOM 685 N N . PRO A 1 92 ? -23.028 -12.614 4.204 1.00 85.50 92 PRO A N 1
ATOM 686 C CA . PRO A 1 92 ? -21.868 -13.361 4.697 1.00 85.50 92 PRO A CA 1
ATOM 687 C C . PRO A 1 92 ? -20.511 -12.723 4.342 1.00 85.50 92 PRO A C 1
ATOM 689 O O . PRO A 1 92 ? -19.479 -13.304 4.677 1.00 85.50 92 PRO A O 1
ATOM 692 N N . VAL A 1 93 ? -20.489 -11.595 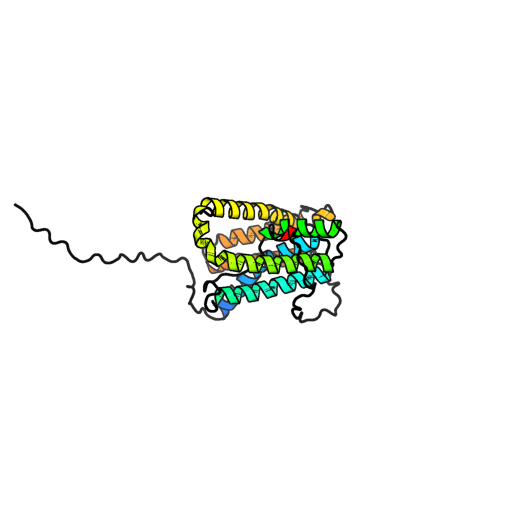3.620 1.00 88.56 93 VAL A N 1
ATOM 693 C CA . VAL A 1 93 ? -19.262 -10.940 3.140 1.00 88.56 93 VAL A CA 1
ATOM 694 C C . VAL A 1 93 ? -19.005 -9.661 3.930 1.00 88.56 93 VAL A C 1
ATOM 696 O O . VAL A 1 93 ? -19.832 -8.756 3.920 1.00 88.56 93 VAL A O 1
ATOM 699 N N . GLY A 1 94 ? -17.833 -9.559 4.551 1.00 90.12 94 GLY A N 1
ATOM 700 C CA . GLY A 1 94 ? -17.416 -8.400 5.343 1.00 90.12 94 GLY A CA 1
ATOM 701 C C . GLY A 1 94 ? -17.373 -8.686 6.845 1.00 90.12 94 GLY A C 1
ATOM 702 O O . GLY A 1 94 ? -18.025 -9.609 7.329 1.00 90.12 94 GLY A O 1
ATOM 703 N N . SER A 1 95 ? -16.574 -7.915 7.582 1.00 91.00 95 SER A N 1
ATOM 704 C CA . SER A 1 95 ? -16.365 -8.101 9.022 1.00 91.00 95 SER A CA 1
ATOM 705 C C . SER A 1 95 ? -17.374 -7.346 9.889 1.00 91.00 95 SER A C 1
ATOM 707 O O . SER A 1 95 ? -17.597 -7.739 11.031 1.00 91.00 95 SER A O 1
ATOM 709 N N . GLY A 1 96 ? -17.956 -6.255 9.379 1.00 90.25 96 GLY A N 1
ATOM 710 C CA . GLY A 1 96 ? -18.782 -5.342 10.179 1.00 90.25 96 GLY A CA 1
ATOM 711 C C . GLY A 1 96 ? -17.963 -4.478 11.145 1.00 90.25 96 GLY A C 1
ATOM 712 O O . GLY A 1 96 ? -18.526 -3.792 11.989 1.00 90.25 96 GLY A O 1
ATOM 713 N N . LEU A 1 97 ? -16.632 -4.527 11.053 1.00 91.06 97 LEU A N 1
ATOM 714 C CA . LEU A 1 97 ? -15.699 -3.759 11.876 1.00 91.06 97 LEU A CA 1
ATOM 715 C C . LEU A 1 97 ? -15.013 -2.689 11.022 1.00 91.06 97 LEU A C 1
ATOM 717 O O . LEU A 1 97 ? -15.060 -2.743 9.793 1.00 91.06 97 LEU A O 1
ATOM 721 N N . LEU A 1 98 ? -14.309 -1.744 11.658 1.00 88.94 98 LEU A N 1
ATOM 722 C CA . LEU A 1 98 ? -13.436 -0.787 10.966 1.00 88.94 98 LEU A CA 1
ATOM 723 C C . LEU A 1 98 ? -12.207 -1.507 10.368 1.00 88.94 98 LEU A C 1
ATOM 725 O O . LEU A 1 98 ? -11.088 -1.410 10.865 1.00 88.94 98 LEU A O 1
ATOM 729 N N . SER A 1 99 ? -12.438 -2.281 9.309 1.00 90.88 99 SER A N 1
ATOM 730 C CA . SER A 1 99 ? -11.462 -3.113 8.608 1.00 90.88 99 SER A CA 1
ATOM 731 C C . SER A 1 99 ? -11.072 -2.455 7.290 1.00 90.88 99 SER A C 1
ATOM 733 O O . SER A 1 99 ? -11.513 -2.861 6.213 1.00 90.88 99 SER A O 1
ATOM 735 N N . ILE A 1 100 ? -10.240 -1.421 7.389 1.00 89.75 100 ILE A N 1
ATOM 736 C CA . ILE A 1 100 ? -9.700 -0.704 6.232 1.00 89.75 100 ILE A CA 1
ATOM 737 C C . ILE A 1 100 ? -8.835 -1.661 5.405 1.00 89.75 100 ILE A C 1
ATOM 739 O O . ILE A 1 100 ? -7.956 -2.337 5.938 1.00 89.75 100 ILE A O 1
ATOM 743 N N . GLN A 1 101 ? -9.105 -1.721 4.105 1.00 93.06 101 GLN A N 1
ATOM 744 C CA . GLN A 1 101 ? -8.396 -2.574 3.159 1.00 93.06 101 GLN A CA 1
ATOM 745 C C . GLN A 1 101 ? -7.314 -1.775 2.442 1.00 93.06 101 GLN A C 1
ATOM 747 O O . GLN A 1 101 ? -7.552 -0.648 2.015 1.00 93.06 101 GLN A O 1
ATOM 752 N N . GLY A 1 102 ? -6.137 -2.366 2.271 1.00 88.69 102 GLY A N 1
ATOM 753 C CA . GLY A 1 102 ? -5.028 -1.778 1.525 1.00 88.69 102 GLY A CA 1
ATOM 754 C C . GLY A 1 102 ? -4.254 -2.842 0.756 1.00 88.69 102 GLY A C 1
ATOM 755 O O . GLY A 1 102 ? -4.559 -4.030 0.845 1.00 88.69 102 GLY A O 1
ATOM 756 N N . THR A 1 103 ? -3.248 -2.425 -0.007 1.00 89.88 103 THR A N 1
ATOM 757 C CA . THR A 1 103 ? -2.376 -3.355 -0.734 1.00 89.88 103 THR A CA 1
ATOM 758 C C . THR A 1 103 ? -1.442 -4.099 0.213 1.00 89.88 103 THR A C 1
ATOM 760 O O . THR A 1 103 ? -0.751 -3.484 1.027 1.00 89.88 103 THR A O 1
ATOM 763 N N . SER A 1 104 ? -1.383 -5.423 0.080 1.00 88.62 104 SER A N 1
ATOM 764 C CA . SER A 1 104 ? -0.503 -6.265 0.890 1.00 88.62 104 SER A CA 1
ATOM 765 C C . SER A 1 104 ? 0.932 -6.239 0.363 1.00 88.62 104 SER A C 1
ATOM 767 O O . SER A 1 104 ? 1.187 -6.521 -0.808 1.00 88.62 104 SER A O 1
ATOM 769 N N . PHE A 1 105 ? 1.886 -5.955 1.251 1.00 86.06 105 PHE A N 1
ATOM 770 C CA . PHE A 1 105 ? 3.312 -5.990 0.922 1.00 86.06 105 PHE A CA 1
ATOM 771 C C . PHE A 1 105 ? 3.844 -7.404 0.669 1.00 86.06 105 PHE A C 1
ATOM 773 O O . PHE A 1 105 ? 4.882 -7.549 0.026 1.00 86.06 105 PHE A O 1
ATOM 780 N N . ASN A 1 106 ? 3.123 -8.444 1.100 1.00 86.00 106 ASN A N 1
ATOM 781 C CA . ASN A 1 106 ? 3.535 -9.836 0.900 1.00 86.00 106 ASN A CA 1
ATOM 782 C C . ASN A 1 106 ? 3.672 -10.191 -0.581 1.00 86.00 106 ASN A C 1
ATOM 784 O O . ASN A 1 106 ? 4.507 -11.016 -0.936 1.00 86.00 106 ASN A O 1
ATOM 788 N N . PHE A 1 107 ? 2.890 -9.538 -1.442 1.00 88.69 107 PHE A N 1
ATOM 789 C CA . PHE A 1 107 ? 2.883 -9.812 -2.874 1.00 88.69 107 PHE A CA 1
ATOM 790 C C . PHE A 1 107 ? 3.924 -9.011 -3.657 1.00 88.69 107 PHE A C 1
ATOM 792 O O . PHE A 1 107 ? 4.136 -9.301 -4.829 1.00 88.69 107 PHE A O 1
ATOM 799 N N . VAL A 1 108 ? 4.621 -8.046 -3.044 1.00 89.06 108 VAL A N 1
ATOM 800 C CA . VAL A 1 108 ? 5.592 -7.199 -3.762 1.00 89.06 108 VAL A CA 1
ATOM 801 C C . VAL A 1 108 ? 6.718 -8.038 -4.361 1.00 89.06 108 VAL A C 1
ATOM 803 O O . VAL A 1 108 ? 6.961 -7.970 -5.563 1.00 89.06 108 VAL A O 1
ATOM 806 N N . ALA A 1 109 ? 7.387 -8.861 -3.551 1.00 86.94 109 ALA A N 1
ATOM 807 C CA . ALA A 1 109 ? 8.496 -9.680 -4.038 1.00 86.94 109 ALA A CA 1
ATOM 808 C C . ALA A 1 109 ? 8.041 -10.749 -5.057 1.00 86.94 109 ALA A C 1
ATOM 810 O O . ALA A 1 109 ? 8.632 -10.798 -6.138 1.00 86.94 109 ALA A O 1
ATOM 811 N N . PRO A 1 110 ? 6.986 -11.550 -4.799 1.00 91.25 110 PRO A N 1
ATOM 812 C CA . PRO A 1 110 ? 6.442 -12.483 -5.787 1.00 91.25 110 PRO A CA 1
ATOM 813 C C . PRO A 1 110 ? 6.041 -11.835 -7.116 1.00 91.25 110 PRO A C 1
ATOM 815 O O . PRO A 1 110 ? 6.403 -12.356 -8.168 1.00 91.25 110 PRO A O 1
ATOM 818 N N . LEU A 1 111 ? 5.359 -10.682 -7.093 1.00 94.25 111 LEU A N 1
ATOM 819 C CA . LEU A 1 111 ? 4.932 -9.988 -8.314 1.00 94.25 111 LEU A CA 1
ATOM 820 C C . LEU A 1 111 ? 6.115 -9.452 -9.116 1.00 94.25 111 LEU A C 1
ATOM 822 O O . LEU A 1 111 ? 6.122 -9.566 -10.341 1.00 94.25 111 LEU A O 1
ATOM 826 N N . ILE A 1 112 ? 7.136 -8.909 -8.447 1.00 92.62 112 ILE A N 1
ATOM 827 C CA . ILE A 1 112 ? 8.358 -8.450 -9.118 1.00 92.62 112 ILE A CA 1
ATOM 828 C C . ILE A 1 112 ? 9.099 -9.632 -9.745 1.00 92.62 112 ILE A C 1
ATOM 830 O O . ILE A 1 112 ? 9.504 -9.548 -10.904 1.00 92.62 112 ILE A O 1
ATOM 834 N N . MET A 1 113 ? 9.258 -10.740 -9.015 1.00 91.88 113 MET A N 1
ATOM 835 C CA . MET A 1 113 ? 9.913 -11.941 -9.541 1.00 91.88 113 MET A CA 1
ATOM 836 C C . MET A 1 113 ? 9.146 -12.524 -10.730 1.00 91.88 113 MET A C 1
ATOM 838 O O . MET A 1 113 ? 9.742 -12.763 -11.778 1.00 91.88 113 MET A O 1
ATOM 842 N N . GLY A 1 114 ? 7.830 -12.700 -10.594 1.00 93.62 114 GLY A N 1
ATOM 843 C CA . GLY A 1 114 ? 6.976 -13.240 -11.649 1.00 93.62 114 GLY A CA 1
ATOM 844 C C . GLY A 1 114 ? 6.937 -12.354 -12.891 1.00 93.62 114 GLY A C 1
ATOM 845 O O . GLY A 1 114 ? 7.136 -12.837 -14.004 1.00 93.62 114 GLY A O 1
ATOM 846 N N . GLY A 1 115 ? 6.781 -11.041 -12.709 1.00 93.69 115 GLY A N 1
ATOM 847 C CA . GLY A 1 115 ? 6.833 -10.083 -13.812 1.00 93.69 115 GLY A CA 1
ATOM 848 C C . GLY A 1 115 ? 8.200 -10.063 -14.499 1.00 93.69 115 GLY A C 1
ATOM 849 O O . GLY A 1 115 ? 8.278 -10.090 -15.722 1.00 93.69 115 GLY A O 1
ATOM 850 N N . THR A 1 116 ? 9.298 -10.107 -13.740 1.00 93.06 116 THR A N 1
ATOM 851 C CA . THR A 1 116 ? 10.655 -10.146 -14.315 1.00 93.06 116 THR A CA 1
ATOM 852 C C . THR A 1 116 ? 10.902 -11.436 -15.099 1.00 93.06 116 THR A C 1
ATOM 854 O O . THR A 1 116 ? 11.516 -11.393 -16.168 1.00 93.06 116 THR A O 1
ATOM 857 N N . ALA A 1 117 ? 10.399 -12.575 -14.612 1.00 93.19 117 ALA A N 1
ATOM 858 C CA . ALA A 1 117 ? 10.482 -13.854 -15.313 1.00 93.19 117 ALA A CA 1
ATOM 859 C C . ALA A 1 117 ? 9.732 -13.809 -16.654 1.00 93.19 117 ALA A C 1
ATOM 861 O O . ALA A 1 117 ? 10.309 -14.152 -17.685 1.00 93.19 117 ALA A O 1
ATOM 862 N N . LEU A 1 118 ? 8.497 -13.297 -16.661 1.00 93.19 118 LEU A N 1
ATOM 863 C CA . LEU A 1 118 ? 7.702 -13.099 -17.878 1.00 93.19 118 LEU A CA 1
ATOM 864 C C . LEU A 1 118 ? 8.384 -12.144 -18.865 1.00 93.19 118 LEU A C 1
ATOM 866 O O . LEU A 1 118 ? 8.497 -12.449 -20.053 1.00 93.19 118 LEU A O 1
ATOM 870 N N . LYS A 1 119 ? 8.905 -11.019 -18.367 1.00 91.88 119 LYS A N 1
ATOM 871 C CA . LYS A 1 119 ? 9.634 -10.027 -19.167 1.00 91.88 119 LYS A CA 1
ATOM 872 C C . LYS A 1 119 ? 10.887 -10.624 -19.812 1.00 91.88 119 LYS A C 1
ATOM 874 O O . LYS A 1 119 ? 11.142 -10.402 -20.991 1.00 91.88 119 LYS A O 1
ATOM 879 N N . THR A 1 120 ? 11.651 -11.416 -19.060 1.00 90.75 120 THR A N 1
ATOM 880 C CA . THR A 1 120 ? 12.842 -12.123 -19.569 1.00 90.75 120 THR A CA 1
ATOM 881 C C . THR A 1 120 ? 12.464 -13.211 -20.577 1.00 90.75 120 THR A C 1
ATOM 883 O O . THR A 1 120 ? 13.203 -13.458 -21.524 1.00 90.75 120 THR A O 1
ATOM 886 N N . GLY A 1 121 ? 11.283 -13.813 -20.416 1.00 88.75 121 GLY A N 1
ATOM 887 C CA . GLY A 1 121 ? 10.678 -14.742 -21.370 1.00 88.75 121 GLY A CA 1
ATOM 888 C C . GLY A 1 121 ? 10.164 -14.095 -22.663 1.00 88.75 121 GLY A C 1
ATOM 889 O O . GLY A 1 121 ? 9.643 -14.807 -23.517 1.00 88.75 121 GLY A O 1
ATOM 890 N N . GLY A 1 122 ? 10.308 -12.775 -22.826 1.00 89.44 122 GLY A N 1
ATOM 891 C CA . GLY A 1 122 ? 9.916 -12.047 -24.034 1.00 89.44 122 GLY A CA 1
ATOM 892 C C . GLY A 1 122 ? 8.478 -11.525 -24.034 1.00 89.44 122 GLY A C 1
ATOM 893 O O . GLY A 1 122 ? 8.019 -11.062 -25.076 1.00 89.44 122 GLY A O 1
ATOM 894 N N . ALA A 1 123 ? 7.767 -11.577 -22.901 1.00 90.62 123 ALA A N 1
ATOM 895 C CA . ALA A 1 123 ? 6.446 -10.966 -22.793 1.00 90.62 123 ALA A CA 1
ATOM 896 C C . ALA A 1 123 ? 6.547 -9.433 -22.860 1.00 90.62 123 ALA A C 1
ATOM 898 O O . ALA A 1 123 ? 7.354 -8.810 -22.164 1.00 90.62 123 ALA A O 1
ATOM 899 N N . ASP A 1 124 ? 5.693 -8.821 -23.674 1.00 91.50 124 ASP A N 1
ATOM 900 C CA . ASP A 1 124 ? 5.470 -7.382 -23.680 1.00 91.50 124 ASP A CA 1
ATOM 901 C C . ASP A 1 124 ? 4.696 -6.934 -22.427 1.00 91.50 124 ASP A C 1
ATOM 903 O O . ASP A 1 124 ? 4.102 -7.737 -21.702 1.00 91.50 124 ASP A O 1
ATOM 907 N N . VAL A 1 125 ? 4.718 -5.626 -22.146 1.00 90.19 125 VAL A N 1
ATOM 908 C CA . VAL A 1 125 ? 4.126 -5.053 -20.924 1.00 90.19 125 VAL A CA 1
ATOM 909 C C . VAL A 1 125 ? 2.640 -5.415 -20.760 1.00 90.19 125 VAL A C 1
ATOM 911 O O . VAL A 1 125 ? 2.290 -5.895 -19.679 1.00 90.19 125 VAL A O 1
ATOM 914 N N . PRO A 1 126 ? 1.768 -5.260 -21.779 1.00 91.50 126 PRO A N 1
ATOM 915 C CA . PRO A 1 126 ? 0.360 -5.631 -21.658 1.00 91.50 126 PRO A CA 1
ATOM 916 C C . PRO A 1 126 ? 0.160 -7.113 -21.337 1.00 91.50 126 PRO A C 1
ATOM 918 O O . PRO A 1 126 ? -0.587 -7.425 -20.416 1.00 91.50 126 PRO A O 1
ATOM 921 N N . THR A 1 127 ? 0.864 -8.023 -22.018 1.00 92.31 127 THR A N 1
ATOM 922 C CA . THR A 1 127 ? 0.749 -9.472 -21.773 1.00 92.31 127 THR A CA 1
ATOM 923 C C . THR A 1 127 ? 1.237 -9.851 -20.377 1.00 92.31 127 THR A C 1
ATOM 925 O O . THR A 1 127 ? 0.578 -10.617 -19.674 1.00 92.31 127 THR A O 1
ATOM 928 N N . MET A 1 128 ? 2.360 -9.276 -19.937 1.00 94.00 128 MET A N 1
ATOM 929 C CA . MET A 1 128 ? 2.877 -9.463 -18.581 1.00 94.00 128 MET A CA 1
ATOM 930 C C . MET A 1 128 ? 1.862 -8.987 -17.534 1.00 94.00 128 MET A C 1
ATOM 932 O O . MET A 1 128 ? 1.566 -9.714 -16.589 1.00 94.00 128 MET A O 1
ATOM 936 N N . MET A 1 129 ? 1.296 -7.787 -17.699 1.00 93.69 129 MET A N 1
ATOM 937 C CA . MET A 1 129 ? 0.290 -7.253 -16.774 1.00 93.69 129 MET A CA 1
ATOM 938 C C . MET A 1 129 ? -1.010 -8.051 -16.804 1.00 93.69 129 MET A C 1
ATOM 940 O O . MET A 1 129 ? -1.555 -8.338 -15.739 1.00 93.69 129 MET A O 1
ATOM 944 N N . ALA A 1 130 ? -1.470 -8.481 -17.978 1.00 94.19 130 ALA A N 1
ATOM 945 C CA . ALA A 1 130 ? -2.623 -9.365 -18.113 1.00 94.19 130 ALA A CA 1
ATOM 946 C C . ALA A 1 130 ? -2.424 -10.660 -17.317 1.00 94.19 130 ALA A C 1
ATOM 948 O O . ALA A 1 130 ? -3.335 -11.079 -16.603 1.00 94.19 130 ALA A O 1
ATOM 949 N N . ALA A 1 131 ? -1.230 -11.262 -17.404 1.00 94.56 131 ALA A N 1
ATOM 950 C CA . ALA A 1 131 ? -0.868 -12.466 -16.666 1.00 94.56 131 ALA A CA 1
ATOM 951 C C . ALA A 1 131 ? -0.821 -12.233 -15.150 1.00 94.56 131 ALA A C 1
ATOM 953 O O . ALA A 1 131 ? -1.401 -13.018 -14.402 1.00 94.56 131 ALA A O 1
ATOM 954 N N . LEU A 1 132 ? -0.190 -11.150 -14.678 1.00 94.56 132 LEU A N 1
ATOM 955 C CA . LEU A 1 132 ? -0.137 -10.843 -13.244 1.00 94.56 132 LEU A CA 1
ATOM 956 C C . LEU A 1 132 ? -1.534 -10.574 -12.668 1.00 94.56 132 LEU A C 1
ATOM 958 O O . LEU A 1 132 ? -1.924 -11.207 -11.690 1.00 94.56 132 LEU A O 1
ATOM 962 N N . PHE A 1 133 ? -2.308 -9.671 -13.277 1.00 93.69 133 PHE A N 1
ATOM 963 C CA . PHE A 1 133 ? -3.642 -9.313 -12.784 1.00 93.69 133 PHE A CA 1
ATOM 964 C C . PHE A 1 133 ? -4.644 -10.462 -12.914 1.00 93.69 133 PHE A C 1
ATOM 966 O O . PHE A 1 133 ? -5.432 -10.683 -11.995 1.00 93.69 133 PHE A O 1
ATOM 973 N N . GLY A 1 134 ? -4.619 -11.213 -14.018 1.00 93.94 134 GLY A N 1
ATOM 974 C CA . GLY A 1 134 ? -5.510 -12.358 -14.197 1.00 93.94 134 GLY A CA 1
ATOM 975 C C . GLY A 1 134 ? -5.177 -13.510 -13.246 1.00 93.94 134 GLY A C 1
ATOM 976 O O . GLY A 1 134 ? -6.091 -14.106 -12.674 1.00 93.94 134 GLY A O 1
ATOM 977 N N . THR A 1 135 ? -3.891 -13.760 -12.982 1.00 94.94 135 THR A N 1
ATOM 978 C CA . THR A 1 135 ? -3.474 -14.749 -11.974 1.00 94.94 135 THR A CA 1
ATOM 979 C C . THR A 1 135 ? -3.840 -14.300 -10.561 1.00 94.94 135 THR A C 1
ATOM 981 O O . THR A 1 135 ? -4.407 -15.096 -9.822 1.00 94.94 135 THR A O 1
ATOM 984 N N . LEU A 1 136 ? -3.627 -13.027 -10.199 1.00 93.75 136 LEU A N 1
ATOM 985 C CA . LEU A 1 136 ? -4.075 -12.468 -8.912 1.00 93.75 136 LEU A CA 1
ATOM 986 C C . LEU A 1 136 ? -5.592 -12.573 -8.732 1.00 93.75 136 LEU A C 1
ATOM 988 O O . LEU A 1 136 ? -6.073 -12.882 -7.645 1.00 93.75 136 LEU A O 1
ATOM 992 N N . MET A 1 137 ? -6.363 -12.336 -9.795 1.00 93.88 137 MET A N 1
ATOM 993 C CA . MET A 1 137 ? -7.813 -12.497 -9.754 1.00 93.88 137 MET A CA 1
ATOM 994 C C . MET A 1 137 ? -8.183 -13.953 -9.439 1.00 93.88 137 MET A C 1
ATOM 996 O O . MET A 1 137 ? -8.980 -14.193 -8.531 1.00 93.88 137 MET A O 1
ATOM 1000 N N . LEU A 1 138 ? -7.556 -14.924 -10.110 1.00 94.94 138 LEU A N 1
ATOM 1001 C CA . LEU A 1 138 ? -7.762 -16.349 -9.841 1.00 94.94 138 LEU A CA 1
ATOM 1002 C C . LEU A 1 138 ? -7.312 -16.758 -8.425 1.00 94.94 138 LEU A C 1
ATOM 1004 O O . LEU A 1 138 ? -8.035 -17.487 -7.738 1.00 94.94 138 LEU A O 1
ATOM 1008 N N . ALA A 1 139 ? -6.155 -16.272 -7.974 1.00 94.00 139 ALA A N 1
ATOM 1009 C CA . ALA A 1 139 ? -5.636 -16.493 -6.626 1.00 94.00 139 ALA A CA 1
ATOM 1010 C C . ALA A 1 139 ? -6.613 -15.951 -5.573 1.00 94.00 139 ALA A C 1
ATOM 1012 O O . ALA A 1 139 ? -7.010 -16.680 -4.667 1.00 94.00 139 ALA A O 1
ATOM 1013 N N . SER A 1 140 ? -7.133 -14.733 -5.763 1.00 93.38 140 SER A N 1
ATOM 1014 C CA . SER A 1 140 ? -8.111 -14.127 -4.850 1.00 93.38 140 SER A CA 1
ATOM 1015 C C . SER A 1 140 ? -9.406 -14.943 -4.747 1.00 93.38 140 SER A C 1
ATOM 1017 O O . SER A 1 140 ? -9.922 -15.156 -3.650 1.00 93.38 140 SER A O 1
ATOM 1019 N N . CYS A 1 141 ? -9.911 -15.483 -5.863 1.00 93.81 141 CYS A N 1
ATOM 1020 C CA . CYS A 1 141 ? -11.057 -16.392 -5.842 1.00 93.81 141 CYS A CA 1
ATOM 1021 C C . CYS A 1 141 ? -10.735 -17.683 -5.077 1.00 93.81 141 CYS A C 1
ATOM 1023 O O . CYS A 1 141 ? -11.570 -18.187 -4.324 1.00 93.81 141 CYS A O 1
ATOM 1025 N N . THR A 1 142 ? -9.517 -18.199 -5.240 1.00 92.25 142 THR A N 1
ATOM 1026 C CA . THR A 1 142 ? -9.039 -19.387 -4.526 1.00 92.25 142 THR A CA 1
ATOM 1027 C C . THR A 1 142 ? -8.967 -19.127 -3.020 1.00 92.25 142 THR A C 1
ATOM 1029 O O . THR A 1 142 ? -9.484 -19.929 -2.240 1.00 92.25 142 THR A O 1
ATOM 1032 N N . GLU A 1 143 ? -8.439 -17.978 -2.592 1.00 90.81 143 GLU A N 1
ATOM 1033 C CA . GLU A 1 143 ? -8.416 -17.563 -1.185 1.00 90.81 143 GLU A CA 1
ATOM 1034 C C . GLU A 1 143 ? -9.824 -17.414 -0.595 1.00 90.81 143 GLU A C 1
ATOM 1036 O O . GLU A 1 143 ? -10.072 -17.852 0.531 1.00 90.81 143 GLU A O 1
ATOM 1041 N N . MET A 1 144 ? -10.785 -16.873 -1.354 1.00 91.25 144 MET A N 1
ATOM 1042 C CA . MET A 1 144 ? -12.183 -16.792 -0.913 1.00 91.2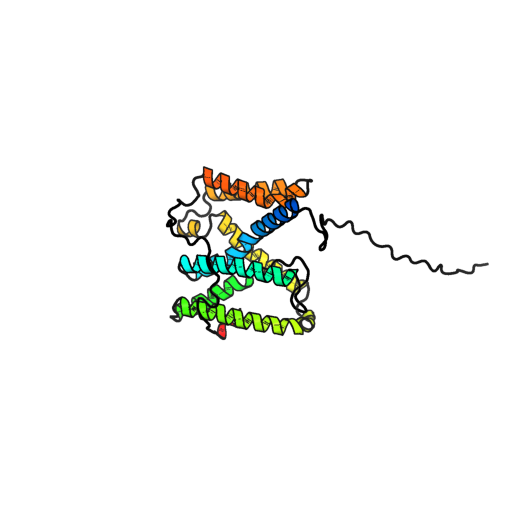5 144 MET A CA 1
ATOM 1043 C C . MET A 1 144 ? -12.773 -18.180 -0.640 1.00 91.25 144 MET A C 1
ATOM 1045 O O . MET A 1 144 ? -13.486 -18.359 0.350 1.00 91.25 144 MET A O 1
ATOM 1049 N N . VAL A 1 145 ? -12.457 -19.184 -1.462 1.00 91.88 145 VAL A N 1
ATOM 1050 C CA . VAL A 1 145 ? -12.887 -20.572 -1.228 1.00 91.88 145 VAL A CA 1
ATOM 1051 C C . VAL A 1 145 ? -12.163 -21.170 -0.020 1.00 91.88 145 VAL A C 1
ATOM 1053 O O . VAL A 1 145 ? -12.809 -21.733 0.869 1.00 91.88 145 VAL A O 1
ATOM 1056 N N . LEU A 1 146 ? -10.841 -20.991 0.065 1.00 90.00 146 LEU A N 1
ATOM 1057 C CA . LEU A 1 146 ? -10.024 -21.452 1.192 1.00 90.00 146 LEU A CA 1
ATOM 1058 C C . LEU A 1 146 ? -10.480 -20.846 2.524 1.00 90.00 146 LEU A C 1
ATOM 1060 O O . LEU A 1 146 ? -10.436 -21.527 3.552 1.00 90.00 146 LEU A O 1
ATOM 1064 N N . SER A 1 147 ? -11.000 -19.615 2.515 1.00 89.62 147 SER A N 1
ATOM 1065 C CA . SER A 1 147 ? -11.504 -18.939 3.714 1.00 89.62 147 SER A CA 1
ATOM 1066 C C . SER A 1 147 ? -12.550 -19.768 4.474 1.00 89.62 147 SER A C 1
ATOM 1068 O O . SER A 1 147 ? -12.612 -19.729 5.704 1.00 89.62 147 SER A O 1
ATOM 1070 N N . ARG A 1 148 ? -13.322 -20.606 3.765 1.00 89.06 148 ARG A N 1
ATOM 1071 C CA . ARG A 1 148 ? -14.370 -21.466 4.338 1.00 89.06 148 ARG A CA 1
ATOM 1072 C C . ARG A 1 148 ? -13.804 -22.628 5.159 1.00 89.06 148 ARG A C 1
ATOM 1074 O O . ARG A 1 148 ? -14.463 -23.101 6.084 1.00 89.06 148 ARG A O 1
ATOM 1081 N N . ILE A 1 149 ? -12.578 -23.058 4.867 1.00 90.19 149 ILE A N 1
ATOM 1082 C CA . ILE A 1 149 ? -11.904 -24.185 5.531 1.00 90.19 149 ILE A CA 1
ATOM 1083 C C . ILE A 1 149 ? -10.758 -23.754 6.458 1.00 90.19 149 ILE A C 1
ATOM 1085 O O . ILE A 1 149 ? -10.169 -24.600 7.130 1.00 90.19 149 ILE A O 1
ATOM 1089 N N . LEU A 1 150 ? -10.481 -22.447 6.591 1.00 85.31 150 LEU A N 1
ATOM 1090 C CA . LEU A 1 150 ? -9.424 -21.915 7.471 1.00 85.31 150 LEU A CA 1
ATOM 1091 C C . LEU A 1 150 ? -9.544 -22.375 8.928 1.00 85.31 150 LEU A C 1
ATOM 1093 O O . LEU A 1 150 ? -8.542 -22.520 9.628 1.00 85.31 150 LEU A O 1
ATOM 1097 N N . HIS A 1 151 ? -10.763 -22.650 9.393 1.00 84.38 151 HIS A N 1
ATOM 1098 C CA . HIS A 1 151 ? -11.001 -23.143 10.744 1.00 84.38 151 HIS A CA 1
ATOM 1099 C C . HIS A 1 151 ? -10.273 -24.468 11.042 1.00 84.38 151 HIS A C 1
ATOM 1101 O O . HIS A 1 151 ? -9.934 -24.702 12.205 1.00 84.38 151 HIS A O 1
ATOM 1107 N N . LEU A 1 152 ? -10.001 -25.283 10.013 1.00 85.19 152 LEU A N 1
ATOM 1108 C CA . LEU A 1 152 ? -9.249 -26.538 10.089 1.00 85.19 152 LEU A CA 1
ATOM 1109 C C . LEU A 1 152 ? -7.728 -26.302 10.123 1.00 85.19 152 LEU A C 1
ATOM 1111 O O . LEU A 1 152 ? -6.994 -27.039 10.779 1.00 85.19 152 LEU A O 1
ATOM 1115 N N . ALA A 1 153 ? -7.259 -25.221 9.494 1.00 82.00 153 ALA A N 1
ATOM 1116 C CA . ALA A 1 153 ? -5.851 -24.824 9.465 1.00 82.00 153 ALA A CA 1
ATOM 1117 C C . ALA A 1 153 ? -5.359 -24.192 10.783 1.00 82.00 153 ALA A C 1
ATOM 1119 O O . ALA A 1 153 ? -4.154 -24.025 10.971 1.00 82.00 153 ALA A O 1
ATOM 1120 N N . ARG A 1 154 ? -6.257 -23.899 11.738 1.00 80.75 154 ARG A N 1
ATOM 1121 C CA . ARG A 1 154 ? -5.922 -23.309 13.053 1.00 80.75 154 ARG A CA 1
ATOM 1122 C C . ARG A 1 154 ? -4.939 -24.135 13.889 1.00 80.75 154 ARG A C 1
ATOM 1124 O O . ARG A 1 154 ? -4.303 -23.591 14.784 1.00 80.75 154 ARG A O 1
ATOM 1131 N N . ARG A 1 155 ? -4.782 -25.433 13.596 1.00 82.88 155 ARG A N 1
ATOM 1132 C CA . ARG A 1 155 ? -3.756 -26.278 14.232 1.00 82.88 155 ARG A CA 1
ATOM 1133 C C . ARG A 1 155 ? -2.336 -25.933 13.766 1.00 82.88 155 ARG A C 1
ATOM 1135 O O . ARG A 1 155 ? -1.393 -26.135 14.521 1.00 82.88 155 ARG A O 1
ATOM 1142 N N . ILE A 1 156 ? -2.197 -25.433 12.539 1.00 86.31 156 ILE A N 1
ATOM 1143 C CA . ILE A 1 156 ? -0.916 -25.081 11.911 1.00 86.31 156 ILE A CA 1
ATOM 1144 C C . ILE A 1 156 ? -0.647 -23.581 12.082 1.00 86.31 156 ILE A C 1
ATOM 1146 O O . ILE A 1 156 ? 0.443 -23.187 12.492 1.00 86.31 156 ILE A O 1
ATOM 1150 N N . ILE A 1 157 ? -1.658 -22.741 11.835 1.00 87.44 157 ILE A N 1
ATOM 1151 C CA . ILE A 1 157 ? -1.580 -21.280 11.977 1.00 87.44 157 ILE A CA 1
ATOM 1152 C C . ILE A 1 157 ? -1.782 -20.910 13.450 1.00 87.44 157 ILE A C 1
ATOM 1154 O O . ILE A 1 157 ? -2.825 -20.407 13.867 1.00 87.44 157 ILE A O 1
ATOM 1158 N N . THR A 1 158 ? -0.779 -21.224 14.264 1.00 90.75 158 THR A N 1
ATOM 1159 C CA . THR A 1 158 ? -0.760 -20.845 15.680 1.00 90.75 158 THR A CA 1
ATOM 1160 C C . THR A 1 158 ? -0.450 -19.348 15.835 1.00 90.75 158 THR A C 1
ATOM 1162 O O . THR A 1 158 ? 0.143 -18.748 14.931 1.00 90.75 158 THR A O 1
ATOM 1165 N N . PRO A 1 159 ? -0.780 -18.722 16.983 1.00 90.44 159 PRO A N 1
ATOM 1166 C CA . PRO A 1 159 ? -0.415 -17.329 17.250 1.00 90.44 159 PRO A CA 1
ATOM 1167 C C . PRO A 1 159 ? 1.086 -17.049 17.101 1.00 90.44 159 PRO A C 1
ATOM 1169 O O . PRO A 1 159 ? 1.462 -15.969 16.655 1.00 90.44 159 PRO A O 1
ATOM 1172 N N . LEU A 1 160 ? 1.942 -18.034 17.406 1.00 94.00 160 LEU A N 1
ATOM 1173 C CA . LEU A 1 160 ? 3.388 -17.931 17.207 1.00 94.00 160 LEU A CA 1
ATOM 1174 C C . LEU A 1 160 ? 3.731 -17.824 15.719 1.00 94.00 160 LEU A C 1
ATOM 1176 O O . LEU A 1 160 ? 4.455 -16.914 15.330 1.00 94.00 160 LEU A O 1
ATOM 1180 N N . VAL A 1 161 ? 3.182 -18.707 14.879 1.00 93.44 161 VAL A N 1
ATOM 1181 C CA . VAL A 1 161 ? 3.433 -18.689 13.428 1.00 93.44 161 VAL A CA 1
ATOM 1182 C C . VAL A 1 161 ? 2.947 -17.375 12.819 1.00 93.44 161 VAL A C 1
ATOM 1184 O O . VAL A 1 161 ? 3.706 -16.703 12.124 1.00 93.44 161 VAL A O 1
ATOM 1187 N N . SER A 1 162 ? 1.717 -16.962 13.139 1.00 89.50 162 SER A N 1
ATOM 1188 C CA . SER A 1 162 ? 1.170 -15.693 12.652 1.00 89.50 162 SER A CA 1
ATOM 1189 C C . SER A 1 162 ? 1.998 -14.494 13.126 1.00 89.50 162 SER A C 1
ATOM 1191 O O . SER A 1 162 ? 2.263 -13.593 12.337 1.00 89.50 162 SER A O 1
ATOM 1193 N N . GLY A 1 163 ? 2.427 -14.479 14.392 1.00 93.19 163 GLY A N 1
ATOM 1194 C CA . GLY A 1 163 ? 3.237 -13.399 14.956 1.00 93.19 163 GLY A CA 1
ATOM 1195 C C . GLY A 1 163 ? 4.613 -13.284 14.302 1.00 93.19 163 GLY A C 1
ATOM 1196 O O . GLY A 1 163 ? 5.036 -12.181 13.965 1.00 93.19 163 GLY A O 1
ATOM 1197 N N . VAL A 1 164 ? 5.287 -14.413 14.051 1.00 93.88 164 VAL A N 1
ATOM 1198 C CA . VAL A 1 164 ? 6.583 -14.440 13.352 1.00 93.88 164 VAL A CA 1
ATOM 1199 C C . VAL A 1 164 ? 6.440 -13.943 11.914 1.00 93.88 164 VAL A C 1
ATOM 1201 O O . VAL A 1 164 ? 7.248 -13.127 11.480 1.00 93.88 164 VAL A O 1
ATOM 1204 N N . VAL A 1 165 ? 5.399 -14.366 11.188 1.00 89.44 165 VAL A N 1
ATOM 1205 C CA . VAL A 1 165 ? 5.146 -13.885 9.819 1.00 89.44 165 VAL A CA 1
ATOM 1206 C C . VAL A 1 165 ? 4.902 -12.374 9.810 1.00 89.44 165 VAL A C 1
ATOM 1208 O O . VAL A 1 165 ? 5.556 -11.663 9.054 1.00 89.44 165 VAL A O 1
ATOM 1211 N N . VAL A 1 166 ? 4.041 -11.857 10.693 1.00 88.81 166 VAL A N 1
ATOM 1212 C CA . VAL A 1 166 ? 3.790 -10.407 10.811 1.00 88.81 166 VAL A CA 1
ATOM 1213 C C . VAL A 1 166 ? 5.067 -9.640 11.170 1.00 88.81 166 VAL A C 1
ATOM 1215 O O . VAL A 1 166 ? 5.317 -8.573 10.610 1.00 88.81 166 VAL A O 1
ATOM 1218 N N . MET A 1 167 ? 5.913 -10.190 12.046 1.00 92.38 167 MET A N 1
ATOM 1219 C CA . MET A 1 167 ? 7.210 -9.599 12.381 1.00 92.38 167 MET A CA 1
ATOM 1220 C C . MET A 1 167 ? 8.140 -9.545 11.165 1.00 92.38 167 MET A C 1
ATOM 1222 O O . MET A 1 167 ? 8.743 -8.504 10.921 1.00 92.38 167 MET A O 1
ATOM 1226 N N . ILE A 1 168 ? 8.243 -10.624 10.382 1.00 89.00 168 ILE A N 1
ATOM 1227 C CA . ILE A 1 168 ? 9.063 -10.658 9.161 1.00 89.00 168 ILE A CA 1
ATOM 1228 C C . ILE A 1 168 ? 8.571 -9.613 8.153 1.00 89.00 168 ILE A C 1
ATOM 1230 O O . ILE A 1 168 ? 9.386 -8.883 7.590 1.00 89.00 168 ILE A O 1
ATOM 1234 N N . ILE A 1 169 ? 7.252 -9.479 7.981 1.00 83.94 169 ILE A N 1
ATOM 1235 C CA . ILE A 1 169 ? 6.660 -8.452 7.116 1.00 83.94 169 ILE A CA 1
ATOM 1236 C C . ILE A 1 169 ? 7.063 -7.061 7.616 1.00 83.94 169 ILE A C 1
ATOM 1238 O O . ILE A 1 169 ? 7.625 -6.275 6.856 1.00 83.94 169 ILE A O 1
ATOM 1242 N N . GLY A 1 170 ? 6.876 -6.774 8.907 1.00 86.38 170 GLY A N 1
ATOM 1243 C CA . GLY A 1 170 ? 7.271 -5.499 9.512 1.00 86.38 170 GLY A CA 1
ATOM 1244 C C . GLY A 1 170 ? 8.764 -5.188 9.358 1.00 86.38 170 GLY A C 1
ATOM 1245 O O . GLY A 1 170 ? 9.125 -4.073 8.993 1.00 86.38 170 GLY A O 1
ATOM 1246 N N . LEU A 1 171 ? 9.637 -6.176 9.567 1.00 89.75 171 LEU A N 1
ATOM 1247 C CA . LEU A 1 171 ? 11.082 -6.028 9.380 1.00 89.75 171 LEU A CA 1
ATOM 1248 C C . LEU A 1 171 ? 11.449 -5.764 7.915 1.00 89.75 171 LEU A C 1
ATOM 1250 O O . LEU A 1 171 ? 12.303 -4.922 7.648 1.00 89.75 171 LEU A O 1
ATOM 1254 N N . SER A 1 172 ? 10.779 -6.416 6.960 1.00 80.88 172 SER A N 1
ATOM 1255 C CA . SER A 1 172 ? 11.009 -6.166 5.530 1.00 80.88 172 SER A CA 1
ATOM 1256 C C . SER A 1 172 ? 10.611 -4.743 5.109 1.00 80.88 172 SER A C 1
ATOM 1258 O O . SER A 1 172 ? 11.262 -4.135 4.260 1.00 80.88 172 SER A O 1
ATOM 1260 N N . LEU A 1 173 ? 9.604 -4.160 5.771 1.00 82.81 173 LEU A N 1
ATOM 1261 C CA . LEU A 1 173 ? 9.165 -2.781 5.544 1.00 82.81 173 LEU A CA 1
ATOM 1262 C C . LEU A 1 173 ? 10.157 -1.733 6.054 1.00 82.81 173 LEU A C 1
ATOM 1264 O O . LEU A 1 173 ? 10.191 -0.622 5.520 1.00 82.81 173 LEU A O 1
ATOM 1268 N N . ILE A 1 174 ? 10.990 -2.067 7.047 1.00 87.94 174 ILE A N 1
ATOM 1269 C CA . ILE A 1 174 ? 12.015 -1.145 7.561 1.00 87.94 174 ILE A CA 1
ATOM 1270 C C . ILE A 1 174 ? 12.970 -0.737 6.441 1.00 87.94 174 ILE A C 1
ATOM 1272 O O . ILE A 1 174 ? 13.327 0.436 6.351 1.00 87.94 174 ILE A O 1
ATOM 1276 N N . GLN A 1 175 ? 13.344 -1.668 5.559 1.00 84.31 175 GLN A N 1
ATOM 1277 C CA . GLN A 1 175 ? 14.215 -1.362 4.426 1.00 84.31 175 GLN A CA 1
ATOM 1278 C C . GLN A 1 175 ? 13.592 -0.296 3.521 1.00 84.31 175 GLN A C 1
ATOM 1280 O O . GLN A 1 175 ? 14.257 0.680 3.186 1.00 84.31 175 GLN A O 1
ATOM 1285 N N . VAL A 1 176 ? 12.308 -0.442 3.183 1.00 82.19 176 VAL A N 1
ATOM 1286 C CA . VAL A 1 176 ? 11.581 0.535 2.359 1.00 82.19 176 VAL A CA 1
ATOM 1287 C C . VAL A 1 176 ? 11.553 1.901 3.050 1.00 82.19 176 VAL A C 1
ATOM 1289 O O . VAL A 1 176 ? 11.862 2.912 2.421 1.00 82.19 176 VAL A O 1
ATOM 1292 N N . GLY A 1 177 ? 11.276 1.932 4.357 1.00 86.50 177 GLY A N 1
ATOM 1293 C CA . GLY A 1 177 ? 11.305 3.162 5.152 1.00 86.50 177 GLY A CA 1
ATOM 1294 C C . GLY A 1 177 ? 12.678 3.842 5.164 1.00 86.50 177 GLY A C 1
ATOM 1295 O O . GLY A 1 177 ? 12.767 5.049 4.945 1.00 86.50 177 GLY A O 1
ATOM 1296 N N . LEU A 1 178 ? 13.761 3.082 5.356 1.00 89.81 178 LEU A N 1
ATOM 1297 C CA . LEU A 1 178 ? 15.133 3.602 5.314 1.00 89.81 178 LEU A CA 1
ATOM 1298 C C . LEU A 1 178 ? 15.501 4.134 3.926 1.00 89.81 178 LEU A C 1
ATOM 1300 O O . LEU A 1 178 ? 16.109 5.200 3.819 1.00 89.81 178 LEU A O 1
ATOM 1304 N N . THR A 1 179 ? 15.093 3.439 2.862 1.00 88.44 179 THR A N 1
ATOM 1305 C CA . THR A 1 179 ? 15.274 3.922 1.492 1.00 88.44 179 THR A CA 1
ATOM 1306 C C . THR A 1 179 ? 14.540 5.246 1.280 1.00 88.44 179 THR A C 1
ATOM 1308 O O . THR A 1 179 ? 15.124 6.178 0.730 1.00 88.44 179 THR A O 1
ATOM 1311 N N . SER A 1 180 ? 13.306 5.391 1.773 1.00 86.38 180 SER A N 1
ATOM 1312 C CA . SER A 1 180 ? 12.569 6.659 1.715 1.00 86.38 180 SER A CA 1
ATOM 1313 C C . SER A 1 180 ? 13.256 7.784 2.498 1.00 86.38 180 SER A C 1
ATOM 1315 O O . SER A 1 180 ? 13.375 8.889 1.974 1.00 86.38 180 SER A O 1
ATOM 1317 N N . ILE A 1 181 ? 13.775 7.509 3.702 1.00 91.25 181 ILE A N 1
ATOM 1318 C CA . ILE A 1 181 ? 14.536 8.484 4.510 1.00 91.25 181 ILE A CA 1
ATOM 1319 C C . ILE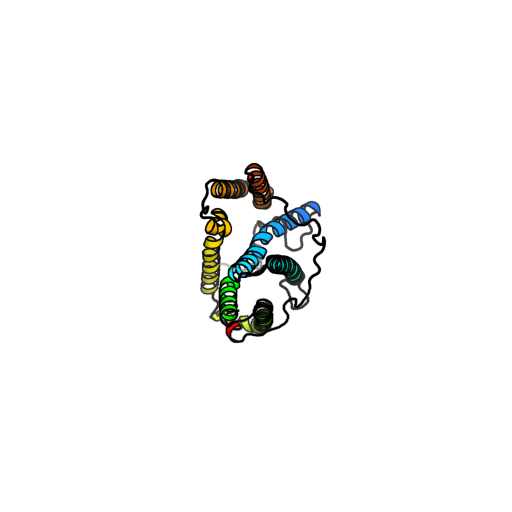 A 1 181 ? 15.791 8.966 3.768 1.00 91.25 181 ILE A C 1
ATOM 1321 O O . ILE A 1 181 ? 16.130 10.148 3.811 1.00 91.25 181 ILE A O 1
ATOM 1325 N N . GLY A 1 182 ? 16.463 8.072 3.039 1.00 89.19 182 GLY A N 1
ATOM 1326 C CA . GLY A 1 182 ? 17.625 8.416 2.220 1.00 89.19 182 GLY A CA 1
ATOM 1327 C C . GLY A 1 182 ? 17.311 9.247 0.967 1.00 89.19 182 GLY A C 1
ATOM 1328 O O . GLY A 1 182 ? 18.243 9.726 0.320 1.00 89.19 182 GLY A O 1
ATOM 1329 N N . GLY A 1 183 ? 16.035 9.471 0.635 1.00 85.19 183 GLY A N 1
ATOM 1330 C CA . GLY A 1 183 ? 15.599 10.196 -0.567 1.00 85.19 183 GLY A CA 1
ATOM 1331 C C . GLY A 1 183 ? 14.942 9.325 -1.640 1.00 85.19 183 GLY A C 1
ATOM 1332 O O . GLY A 1 183 ? 14.680 9.806 -2.739 1.00 85.19 183 GLY A O 1
ATOM 1333 N N . GLY A 1 184 ? 14.669 8.053 -1.342 1.00 85.50 184 GLY A N 1
ATOM 1334 C CA . GLY A 1 184 ? 14.021 7.113 -2.254 1.00 85.50 184 GLY A CA 1
ATOM 1335 C C . GLY A 1 184 ? 14.959 6.516 -3.307 1.00 85.50 184 GLY A C 1
ATOM 1336 O O . GLY A 1 184 ? 16.168 6.748 -3.311 1.00 85.50 184 GLY A O 1
ATOM 1337 N N . TYR A 1 185 ? 14.383 5.732 -4.221 1.00 78.75 185 TYR A N 1
ATOM 1338 C CA . TYR A 1 185 ? 15.134 5.054 -5.285 1.00 78.75 185 TYR A CA 1
ATOM 1339 C C . TYR A 1 185 ? 15.773 6.026 -6.289 1.00 78.75 185 TYR A C 1
ATOM 1341 O O . TYR A 1 185 ? 16.861 5.746 -6.779 1.00 78.75 185 TYR A O 1
ATOM 1349 N N . ALA A 1 186 ? 15.166 7.194 -6.526 1.00 78.75 186 ALA A N 1
ATOM 1350 C CA . ALA A 1 186 ? 15.742 8.236 -7.382 1.00 78.75 186 ALA A CA 1
ATOM 1351 C C . ALA A 1 186 ? 17.052 8.811 -6.806 1.00 78.75 186 ALA A C 1
ATOM 1353 O O . ALA A 1 186 ? 18.041 8.972 -7.509 1.00 78.75 186 ALA A O 1
ATOM 1354 N N . ALA A 1 187 ? 17.125 9.033 -5.489 1.00 83.94 187 ALA A N 1
ATOM 1355 C CA . ALA A 1 187 ? 18.376 9.472 -4.867 1.00 83.94 187 ALA A CA 1
ATOM 1356 C C . ALA A 1 187 ? 19.476 8.396 -4.953 1.00 83.94 187 ALA A C 1
ATOM 1358 O O . ALA A 1 187 ? 20.662 8.720 -4.991 1.00 83.94 187 ALA A O 1
ATOM 1359 N N . MET A 1 188 ? 19.093 7.115 -4.997 1.00 81.94 188 MET A N 1
ATOM 1360 C CA . MET A 1 188 ? 20.025 6.002 -5.170 1.00 81.94 188 MET A CA 1
ATOM 1361 C C . MET A 1 188 ? 20.575 5.926 -6.600 1.00 81.94 188 MET A C 1
ATOM 1363 O O . MET A 1 188 ? 21.772 5.701 -6.755 1.00 81.94 188 MET A O 1
ATOM 1367 N N . SER A 1 189 ? 19.754 6.178 -7.629 1.00 80.75 189 SER A N 1
ATOM 1368 C CA . SER A 1 189 ? 20.238 6.276 -9.017 1.00 80.75 189 SER A CA 1
ATOM 1369 C C . SER A 1 189 ? 21.153 7.480 -9.226 1.00 80.75 189 SER A C 1
ATOM 1371 O O . SER A 1 189 ? 22.163 7.380 -9.921 1.00 80.75 189 SER A O 1
ATOM 1373 N N . ASP A 1 190 ? 20.847 8.594 -8.563 1.00 84.38 190 ASP A N 1
ATOM 1374 C CA . ASP A 1 190 ? 21.561 9.859 -8.743 1.00 84.38 190 ASP A CA 1
ATOM 1375 C C . ASP A 1 190 ? 22.792 9.983 -7.825 1.00 84.38 190 ASP A C 1
ATOM 1377 O O . ASP A 1 190 ? 23.416 11.039 -7.761 1.00 84.38 190 ASP A O 1
ATOM 1381 N N . ASN A 1 191 ? 23.151 8.919 -7.090 1.00 84.38 191 ASN A N 1
ATOM 1382 C CA . ASN A 1 191 ? 24.232 8.896 -6.091 1.00 84.38 191 ASN A CA 1
ATOM 1383 C C . ASN A 1 191 ? 24.114 9.993 -5.007 1.00 84.38 191 ASN A C 1
ATOM 1385 O O . ASN A 1 191 ? 25.105 10.412 -4.413 1.00 84.38 191 ASN A O 1
ATOM 1389 N N . THR A 1 192 ? 22.893 10.449 -4.717 1.00 87.31 192 THR A N 1
ATOM 1390 C CA . THR A 1 192 ? 22.580 11.442 -3.671 1.00 87.31 192 THR A CA 1
ATOM 1391 C C . THR A 1 192 ? 21.862 10.826 -2.467 1.00 87.31 192 THR A C 1
ATOM 1393 O O . THR A 1 192 ? 21.299 11.533 -1.625 1.00 87.31 192 THR A O 1
ATOM 1396 N N . PHE A 1 193 ? 21.877 9.496 -2.364 1.00 90.00 193 PHE A N 1
ATOM 1397 C CA . PHE A 1 193 ? 21.268 8.765 -1.262 1.00 90.00 193 PHE A CA 1
ATOM 1398 C C . PHE A 1 193 ? 21.866 9.188 0.085 1.00 90.00 193 PHE A C 1
ATOM 1400 O O . PHE A 1 193 ? 23.081 9.231 0.261 1.00 90.00 193 PHE A O 1
ATOM 1407 N N . GLY A 1 194 ? 21.002 9.510 1.047 1.00 89.69 194 GLY A N 1
ATOM 1408 C CA . GLY A 1 194 ? 21.424 9.987 2.363 1.00 89.69 194 GLY A CA 1
ATOM 1409 C C . GLY A 1 194 ? 21.952 11.425 2.368 1.00 89.69 194 GLY A C 1
ATOM 1410 O O . GLY A 1 194 ? 22.603 11.823 3.332 1.00 89.69 194 GLY A O 1
ATOM 1411 N N . ALA A 1 195 ? 21.673 12.225 1.329 1.00 91.81 195 ALA A N 1
ATOM 1412 C CA . ALA A 1 195 ? 22.012 13.644 1.336 1.00 91.81 195 ALA A CA 1
ATOM 1413 C C . ALA A 1 195 ? 21.451 14.344 2.596 1.00 91.81 195 ALA A C 1
ATOM 1415 O O . ALA A 1 195 ? 20.304 14.077 2.979 1.00 91.81 195 ALA A O 1
ATOM 1416 N N . PRO A 1 196 ? 22.190 15.295 3.206 1.00 92.25 196 PRO A N 1
ATOM 1417 C CA . PRO A 1 196 ? 21.775 15.951 4.450 1.00 92.25 196 PRO A CA 1
ATOM 1418 C C . PRO A 1 196 ? 20.375 16.566 4.393 1.00 92.25 196 PRO A C 1
ATOM 1420 O O . PRO A 1 196 ? 19.650 16.520 5.380 1.00 92.25 196 PRO A O 1
ATOM 1423 N N . LYS A 1 197 ? 19.962 17.083 3.227 1.00 91.19 197 LYS A N 1
ATOM 1424 C CA . LYS A 1 197 ? 18.611 17.623 3.001 1.00 91.19 197 LYS A CA 1
ATOM 1425 C C . LYS A 1 197 ? 17.502 16.577 3.200 1.00 91.19 197 LYS A C 1
ATOM 1427 O O . LYS A 1 197 ? 16.516 16.866 3.871 1.00 91.19 197 LYS A O 1
ATOM 1432 N N . ASN A 1 198 ? 17.693 15.353 2.698 1.00 91.50 198 ASN A N 1
ATOM 1433 C CA . ASN A 1 198 ? 16.712 14.266 2.804 1.00 91.50 198 ASN A CA 1
ATOM 1434 C C . ASN A 1 198 ? 16.617 13.774 4.254 1.00 91.50 198 ASN A C 1
ATOM 1436 O O . ASN A 1 198 ? 15.523 13.621 4.796 1.00 91.50 198 ASN A O 1
ATOM 1440 N N . LEU A 1 199 ? 17.773 13.609 4.904 1.00 93.62 199 LEU A N 1
ATOM 1441 C CA . LEU A 1 199 ? 17.850 13.192 6.303 1.00 93.62 199 LEU A CA 1
ATOM 1442 C C . LEU A 1 199 ? 17.269 14.245 7.252 1.00 93.62 199 LEU A C 1
ATOM 1444 O O . LEU A 1 199 ? 16.574 13.885 8.199 1.00 93.62 199 LEU A O 1
ATOM 1448 N N . LEU A 1 200 ? 17.512 15.535 6.992 1.00 94.25 200 LEU A N 1
ATOM 1449 C CA . LEU A 1 200 ? 16.928 16.628 7.768 1.00 94.25 200 LEU A CA 1
ATOM 1450 C C . LEU A 1 200 ? 15.406 16.613 7.638 1.00 94.25 200 LEU A C 1
ATOM 1452 O O . LEU A 1 200 ? 14.714 16.643 8.653 1.00 94.25 200 LEU A O 1
ATOM 1456 N N . LEU A 1 201 ? 14.886 16.528 6.409 1.00 94.12 201 LEU A N 1
ATOM 1457 C CA . LEU A 1 201 ? 13.449 16.476 6.148 1.00 94.12 201 LEU A CA 1
ATOM 1458 C C . LEU A 1 201 ? 12.789 15.304 6.889 1.00 94.12 201 LEU A C 1
ATOM 1460 O O . LEU A 1 201 ? 11.841 15.503 7.650 1.00 94.12 201 LEU A O 1
ATOM 1464 N N . ALA A 1 202 ? 13.328 14.095 6.722 1.00 93.75 202 ALA A N 1
ATOM 1465 C CA . ALA A 1 202 ? 12.834 12.901 7.397 1.00 93.75 202 ALA A CA 1
ATOM 1466 C C . ALA A 1 202 ? 12.935 13.006 8.928 1.00 93.75 202 ALA A C 1
ATOM 1468 O O . ALA A 1 202 ? 11.996 12.647 9.640 1.00 93.75 202 ALA A O 1
ATOM 1469 N N . GLY A 1 203 ? 14.050 13.535 9.437 1.00 95.19 203 GLY A N 1
ATOM 1470 C CA . GLY A 1 203 ? 14.283 13.743 10.863 1.00 95.19 203 GLY A CA 1
ATOM 1471 C C . GLY A 1 203 ? 13.291 14.722 11.487 1.00 95.19 203 GLY A C 1
ATOM 1472 O O . GLY A 1 203 ? 12.769 14.448 12.565 1.00 95.19 203 GLY A O 1
ATOM 1473 N N . VAL A 1 204 ? 12.967 15.822 10.799 1.00 95.69 204 VAL A N 1
ATOM 1474 C CA . VAL A 1 204 ? 11.955 16.790 11.252 1.00 95.69 204 VAL A CA 1
ATOM 1475 C C . VAL A 1 204 ? 10.571 16.146 11.305 1.00 95.69 204 VAL A C 1
ATOM 1477 O O . VAL A 1 204 ? 9.898 16.247 12.330 1.00 95.69 204 VAL A O 1
ATOM 1480 N N . VAL A 1 205 ? 10.158 15.439 10.247 1.00 94.75 205 VAL A N 1
ATOM 1481 C CA . VAL A 1 205 ? 8.865 14.731 10.216 1.00 94.75 205 VAL A CA 1
ATOM 1482 C C . VAL A 1 205 ? 8.779 13.724 11.367 1.00 94.75 205 VAL A C 1
ATOM 1484 O O . VAL A 1 205 ? 7.811 13.736 12.128 1.00 94.75 205 VAL A O 1
ATOM 1487 N N . LEU A 1 206 ? 9.815 12.903 11.556 1.00 94.50 206 LEU A N 1
ATOM 1488 C CA . LEU A 1 206 ? 9.870 11.910 12.627 1.00 94.50 206 LEU A CA 1
ATOM 1489 C C . LEU A 1 206 ? 9.833 12.557 14.021 1.00 94.50 206 LEU A C 1
ATOM 1491 O O . LEU A 1 206 ? 9.085 12.108 14.890 1.00 94.50 206 LEU A O 1
ATOM 1495 N N . ALA A 1 207 ? 10.596 13.631 14.235 1.00 95.88 207 ALA A N 1
ATOM 1496 C CA . ALA A 1 207 ? 10.621 14.355 15.502 1.00 95.88 207 ALA A CA 1
ATOM 1497 C C . ALA A 1 207 ? 9.245 14.938 15.854 1.00 95.88 207 ALA A C 1
ATOM 1499 O O . ALA A 1 207 ? 8.812 14.824 17.003 1.00 95.88 207 ALA A O 1
ATOM 1500 N N . ILE A 1 208 ? 8.530 15.500 14.873 1.00 95.62 208 ILE A N 1
ATOM 1501 C CA . ILE A 1 208 ? 7.167 16.013 15.061 1.00 95.62 208 ILE A CA 1
ATOM 1502 C C . ILE A 1 208 ? 6.218 14.877 15.454 1.00 95.62 208 ILE A C 1
ATOM 1504 O O . ILE A 1 208 ? 5.482 15.017 16.433 1.00 95.62 208 ILE A O 1
ATOM 1508 N N . ILE A 1 209 ? 6.267 13.735 14.757 1.00 92.88 209 ILE A N 1
ATOM 1509 C CA . ILE A 1 209 ? 5.429 12.568 15.079 1.00 92.88 209 ILE A CA 1
ATOM 1510 C C . ILE A 1 209 ? 5.677 12.107 16.518 1.00 92.88 209 ILE A C 1
ATOM 1512 O O . ILE A 1 209 ? 4.720 11.904 17.267 1.00 92.88 209 ILE A O 1
ATOM 1516 N N . ILE A 1 210 ? 6.941 11.963 16.927 1.00 94.25 210 ILE A N 1
ATOM 1517 C CA . ILE A 1 210 ? 7.309 11.503 18.275 1.00 94.25 210 ILE A CA 1
ATOM 1518 C C . ILE A 1 210 ? 6.862 12.515 19.338 1.00 94.25 210 ILE A C 1
ATOM 1520 O O . ILE A 1 210 ? 6.255 12.135 20.344 1.00 94.25 210 ILE A O 1
ATOM 1524 N N . LEU A 1 211 ? 7.124 13.808 19.123 1.00 95.00 211 LEU A N 1
ATOM 1525 C CA . LEU A 1 211 ? 6.794 14.862 20.084 1.00 95.00 211 LEU A CA 1
ATOM 1526 C C . LEU A 1 211 ? 5.281 15.002 20.287 1.00 95.00 211 LEU A C 1
ATOM 1528 O O . LEU A 1 211 ? 4.835 15.189 21.422 1.00 95.00 211 LEU A O 1
ATOM 1532 N N . LEU A 1 212 ? 4.499 14.891 19.208 1.00 93.06 212 LEU A N 1
ATOM 1533 C CA . LEU A 1 212 ? 3.039 14.959 19.256 1.00 93.06 212 LEU A CA 1
ATOM 1534 C C . LEU A 1 212 ? 2.417 13.686 19.838 1.00 93.06 212 LEU A C 1
ATOM 1536 O O . LEU A 1 212 ? 1.473 13.786 20.621 1.00 93.06 212 LEU A O 1
ATOM 1540 N N . ASN A 1 213 ? 2.978 12.504 19.559 1.00 89.62 213 ASN A N 1
ATOM 1541 C CA . ASN A 1 213 ? 2.511 11.255 20.172 1.00 89.62 213 ASN A CA 1
ATOM 1542 C C . ASN A 1 213 ? 2.770 11.184 21.682 1.00 89.62 213 ASN A C 1
ATOM 1544 O O . ASN A 1 213 ? 2.034 10.510 22.401 1.00 89.62 213 ASN A O 1
ATOM 1548 N N . ARG A 1 214 ? 3.770 11.914 22.188 1.00 91.56 214 ARG A N 1
ATOM 1549 C CA . ARG A 1 214 ? 4.059 12.005 23.627 1.00 91.56 214 ARG A CA 1
ATOM 1550 C C . ARG A 1 214 ? 3.105 12.943 24.387 1.00 91.56 214 ARG A C 1
ATOM 1552 O O . ARG A 1 214 ? 3.116 12.957 25.619 1.00 91.56 214 ARG A O 1
ATOM 1559 N N . GLN A 1 215 ? 2.286 13.739 23.697 1.00 90.75 215 GLN A N 1
ATOM 1560 C CA . GLN A 1 215 ? 1.372 14.682 24.346 1.00 90.75 215 GLN A CA 1
ATOM 1561 C C . GLN A 1 215 ? 0.233 13.959 25.075 1.00 90.75 215 GLN A C 1
ATOM 1563 O O . GLN A 1 215 ? -0.319 12.972 24.594 1.00 90.75 215 GLN A O 1
ATOM 1568 N N . ARG A 1 216 ? -0.188 14.507 26.223 1.00 86.38 216 ARG A N 1
ATOM 1569 C CA . ARG A 1 216 ? -1.339 13.980 26.980 1.00 86.38 216 ARG A CA 1
ATOM 1570 C C . ARG A 1 216 ? -2.670 14.171 26.246 1.00 86.38 216 ARG A C 1
ATOM 1572 O O . ARG A 1 216 ? -3.597 13.399 26.470 1.00 86.38 216 ARG A O 1
ATOM 1579 N N . ASN A 1 217 ? -2.772 15.176 25.371 1.00 83.81 217 ASN A N 1
ATOM 1580 C CA . ASN A 1 217 ? -4.001 15.463 24.635 1.00 83.81 217 ASN A CA 1
ATOM 1581 C C . ASN A 1 217 ? -4.235 14.405 23.530 1.00 83.81 217 ASN A C 1
ATOM 1583 O O . ASN A 1 217 ? -3.444 14.344 22.584 1.00 83.81 217 ASN A O 1
ATOM 1587 N N . PRO A 1 218 ? -5.307 13.591 23.604 1.00 78.12 218 PRO A N 1
ATOM 1588 C CA . PRO A 1 218 ? -5.591 12.549 22.616 1.00 78.12 218 PRO A CA 1
ATOM 1589 C C . PRO A 1 218 ? -5.794 13.099 21.199 1.00 78.12 218 PRO A C 1
ATOM 1591 O O . PRO A 1 218 ? -5.357 12.467 20.241 1.00 78.12 218 PRO A O 1
ATOM 1594 N N . TYR A 1 219 ? -6.359 14.301 21.051 1.00 79.38 219 TYR A N 1
ATOM 1595 C CA . TYR A 1 219 ? -6.566 14.916 19.738 1.00 79.38 219 TYR A CA 1
ATOM 1596 C C . TYR A 1 219 ? -5.242 15.253 19.039 1.00 79.38 219 TYR A C 1
ATOM 1598 O O . TYR A 1 219 ? -5.128 15.074 17.830 1.00 79.38 219 TYR A O 1
ATOM 1606 N N . LEU A 1 220 ? -4.216 15.675 19.793 1.00 83.69 220 LEU A N 1
ATOM 1607 C CA . LEU A 1 220 ? -2.882 15.943 19.238 1.00 83.69 220 LEU A CA 1
ATOM 1608 C C . LEU A 1 220 ? -2.159 14.659 18.822 1.00 83.69 220 LEU A C 1
ATOM 1610 O O . LEU A 1 220 ? -1.458 14.661 17.813 1.00 83.69 220 LEU A O 1
ATOM 1614 N N . ARG A 1 221 ? -2.356 13.560 19.562 1.00 82.06 221 ARG A N 1
ATOM 1615 C CA . ARG A 1 221 ? -1.797 12.247 19.199 1.00 82.06 221 ARG A CA 1
ATOM 1616 C C . ARG A 1 221 ? -2.385 11.754 17.882 1.00 82.06 221 ARG A C 1
ATOM 1618 O O . ARG A 1 221 ? -1.646 11.410 16.966 1.00 82.06 221 ARG A O 1
ATOM 1625 N N . VAL A 1 222 ? -3.708 11.825 17.759 1.00 75.88 222 VAL A N 1
ATOM 1626 C CA . VAL A 1 222 ? -4.435 11.436 16.546 1.00 75.88 222 VAL A CA 1
ATOM 1627 C C . VAL A 1 222 ? -4.081 12.355 15.358 1.00 75.88 222 VAL A C 1
ATOM 1629 O O . VAL A 1 222 ? -3.900 11.878 14.242 1.00 75.88 222 VAL A O 1
ATOM 1632 N N . ALA A 1 223 ? -3.862 13.656 15.593 1.00 84.62 223 ALA A N 1
ATOM 1633 C CA . ALA A 1 223 ? -3.440 14.623 14.568 1.00 84.62 223 ALA A CA 1
ATOM 1634 C C . ALA A 1 223 ? -1.953 14.606 14.197 1.00 84.62 223 ALA A C 1
ATOM 1636 O O . ALA A 1 223 ? -1.570 15.275 13.234 1.00 84.62 223 ALA A O 1
ATOM 1637 N N . SER A 1 224 ? -1.130 13.839 14.914 1.00 87.44 224 SER A N 1
ATOM 1638 C CA . SER A 1 224 ? 0.329 13.855 14.771 1.00 87.44 224 SER A CA 1
ATOM 1639 C C . SER A 1 224 ? 0.795 13.627 13.335 1.00 87.44 224 SER A C 1
ATOM 1641 O O . SER A 1 224 ? 1.640 14.373 12.843 1.00 87.44 224 SER A O 1
ATOM 1643 N N . LEU A 1 225 ? 0.200 12.653 12.643 1.00 86.06 225 LEU A N 1
ATOM 1644 C CA . LEU A 1 225 ? 0.584 12.308 11.280 1.00 86.06 225 LEU A CA 1
ATOM 1645 C C . LEU A 1 225 ? 0.291 13.446 10.294 1.00 86.06 225 LEU A C 1
ATOM 1647 O O . LEU A 1 225 ? 1.160 13.824 9.513 1.00 86.06 225 LEU A O 1
ATOM 1651 N N . VAL A 1 226 ? -0.912 14.025 10.354 1.00 87.31 226 VAL A N 1
ATOM 1652 C CA . VAL A 1 226 ? -1.338 15.109 9.451 1.00 87.31 226 VAL A CA 1
ATOM 1653 C C . VAL A 1 226 ? -0.465 16.340 9.634 1.00 87.31 226 VAL A C 1
ATOM 1655 O O . VAL A 1 226 ? 0.007 16.911 8.653 1.00 87.31 226 VAL A O 1
ATOM 1658 N N . ILE A 1 227 ? -0.200 16.714 10.887 1.00 91.56 227 ILE A N 1
ATOM 1659 C CA . ILE A 1 227 ? 0.664 17.852 11.210 1.00 91.56 227 ILE A CA 1
ATOM 1660 C C . ILE A 1 227 ? 2.089 17.596 10.707 1.00 91.56 227 ILE A C 1
ATOM 1662 O O . ILE A 1 227 ? 2.691 18.482 10.104 1.00 91.56 227 ILE A O 1
ATOM 1666 N N . ALA A 1 228 ? 2.618 16.387 10.906 1.00 92.50 228 ALA A N 1
ATOM 1667 C CA . ALA A 1 228 ? 3.957 16.032 10.455 1.00 92.50 228 ALA A CA 1
ATOM 1668 C C . ALA A 1 228 ? 4.093 16.056 8.927 1.00 92.50 228 ALA A C 1
ATOM 1670 O O . ALA A 1 228 ? 5.079 16.586 8.419 1.00 92.50 228 ALA A O 1
ATOM 1671 N N . MET A 1 229 ? 3.103 15.550 8.185 1.00 89.81 229 MET A N 1
ATOM 1672 C CA . MET A 1 229 ? 3.106 15.620 6.719 1.00 89.81 229 MET A CA 1
ATOM 1673 C C . MET A 1 229 ? 2.990 17.055 6.211 1.00 89.81 229 MET A C 1
ATOM 1675 O O . MET A 1 229 ? 3.729 17.431 5.306 1.00 89.81 229 MET A O 1
ATOM 1679 N N . ALA A 1 230 ? 2.118 17.874 6.806 1.00 91.94 230 ALA A N 1
ATOM 1680 C CA . ALA A 1 230 ? 1.990 19.282 6.436 1.00 91.94 230 ALA A CA 1
ATOM 1681 C C . ALA A 1 230 ? 3.298 20.051 6.686 1.00 91.94 230 ALA A C 1
ATOM 1683 O O . ALA A 1 230 ? 3.777 20.767 5.808 1.00 91.94 230 ALA A O 1
ATOM 1684 N N . ALA A 1 231 ? 3.916 19.860 7.854 1.00 94.69 231 ALA A N 1
ATOM 1685 C CA . ALA A 1 231 ? 5.197 20.474 8.189 1.00 94.69 231 ALA A CA 1
ATOM 1686 C C . ALA A 1 231 ? 6.334 19.986 7.277 1.00 94.69 231 ALA A C 1
ATOM 1688 O O . ALA A 1 231 ? 7.132 20.795 6.809 1.00 94.69 231 ALA A O 1
ATOM 1689 N N . GLY A 1 232 ? 6.384 18.683 6.981 1.00 94.06 232 GLY A N 1
ATOM 1690 C CA . GLY A 1 232 ? 7.345 18.107 6.043 1.00 94.06 232 GLY A CA 1
ATOM 1691 C C . GLY A 1 232 ? 7.188 18.674 4.634 1.00 94.06 232 GLY A C 1
ATOM 1692 O O . GLY A 1 232 ? 8.169 19.089 4.027 1.00 94.06 232 GLY A O 1
ATOM 1693 N N . TYR A 1 233 ? 5.957 18.773 4.132 1.00 92.31 233 TYR A N 1
ATOM 1694 C CA . TYR A 1 233 ? 5.678 19.358 2.821 1.00 92.31 233 TYR A CA 1
ATOM 1695 C C . TYR A 1 233 ? 6.109 20.829 2.739 1.00 92.31 233 TYR A C 1
ATOM 1697 O O . TYR A 1 233 ? 6.776 21.225 1.785 1.00 92.31 233 TYR A O 1
ATOM 1705 N N . LEU A 1 234 ? 5.796 21.633 3.762 1.00 94.75 234 LEU A N 1
ATOM 1706 C CA . LEU A 1 234 ? 6.236 23.030 3.833 1.00 94.75 234 LEU A CA 1
ATOM 1707 C C . LEU A 1 234 ? 7.762 23.146 3.863 1.00 94.75 234 LEU A C 1
ATOM 1709 O O . LEU A 1 234 ? 8.330 23.986 3.169 1.00 94.75 234 LEU A O 1
ATOM 1713 N N . LEU A 1 235 ? 8.440 22.290 4.628 1.00 94.56 235 LEU A N 1
ATOM 1714 C CA . LEU A 1 235 ? 9.899 22.269 4.674 1.00 94.56 235 LEU A CA 1
ATOM 1715 C C . LEU A 1 235 ? 10.503 21.883 3.316 1.00 94.56 235 LEU A C 1
ATOM 1717 O O . LEU A 1 235 ? 11.435 22.539 2.858 1.00 94.56 235 LEU A O 1
ATOM 1721 N N . ALA A 1 236 ? 9.945 20.871 2.647 1.00 92.88 236 ALA A N 1
ATOM 1722 C CA . ALA A 1 236 ? 10.357 20.467 1.305 1.00 92.88 236 ALA A CA 1
ATOM 1723 C C . ALA A 1 236 ? 10.162 21.596 0.280 1.00 92.88 236 ALA A C 1
ATOM 1725 O O . ALA A 1 236 ? 11.007 21.781 -0.597 1.00 92.88 236 ALA A O 1
ATOM 1726 N N . TRP A 1 237 ? 9.092 22.387 0.420 1.00 92.44 237 TRP A N 1
ATOM 1727 C CA . TRP A 1 237 ? 8.864 23.577 -0.397 1.00 92.44 237 TRP A CA 1
ATOM 1728 C C . TRP A 1 237 ? 9.940 24.646 -0.174 1.00 92.44 237 TRP A C 1
ATOM 1730 O O . TRP A 1 237 ? 10.543 25.103 -1.142 1.00 92.44 237 TRP A O 1
ATOM 1740 N N . PHE A 1 238 ? 10.255 24.985 1.082 1.00 92.62 238 PHE A N 1
ATOM 1741 C CA . PHE A 1 238 ? 11.328 25.939 1.404 1.00 92.62 238 PHE A CA 1
ATOM 1742 C C . PHE A 1 238 ? 12.715 25.467 0.952 1.00 92.62 238 PHE A C 1
ATOM 1744 O O . PHE A 1 238 ? 13.563 26.286 0.608 1.00 92.62 238 PHE A O 1
ATOM 1751 N N . MET A 1 239 ? 12.949 24.154 0.935 1.00 90.81 239 MET A N 1
ATOM 1752 C CA . MET A 1 239 ? 14.188 23.549 0.440 1.00 90.81 239 MET A CA 1
ATOM 1753 C C . MET A 1 239 ? 14.250 23.422 -1.090 1.00 90.81 239 MET A C 1
ATOM 1755 O O . MET A 1 239 ? 15.262 22.950 -1.606 1.00 90.81 239 MET A O 1
ATOM 1759 N N . GLY A 1 240 ? 13.192 23.798 -1.820 1.00 88.56 240 GLY A N 1
ATOM 1760 C CA . GLY A 1 240 ? 13.137 23.668 -3.279 1.00 88.56 240 GLY A CA 1
ATOM 1761 C C . GLY A 1 240 ? 13.164 22.215 -3.766 1.00 88.56 240 GLY A C 1
ATOM 1762 O O . GLY A 1 240 ? 13.693 21.934 -4.834 1.00 88.56 240 GLY A O 1
ATOM 1763 N N . MET A 1 241 ? 12.646 21.275 -2.969 1.00 85.62 241 MET A N 1
ATOM 1764 C CA . MET A 1 241 ? 12.626 19.840 -3.295 1.00 85.62 241 MET A CA 1
ATOM 1765 C C . MET A 1 241 ? 11.359 19.404 -4.039 1.00 85.62 241 MET A C 1
ATOM 1767 O O . MET A 1 241 ? 11.240 18.236 -4.410 1.00 85.62 241 MET A O 1
ATOM 1771 N N . LEU A 1 242 ? 10.394 20.308 -4.218 1.00 85.56 242 LEU A N 1
ATOM 1772 C CA . LEU A 1 242 ? 9.185 20.009 -4.974 1.00 85.56 242 LEU A CA 1
ATOM 1773 C C . LEU A 1 242 ? 9.508 19.959 -6.473 1.00 85.56 242 LEU A C 1
ATOM 1775 O O . LEU A 1 242 ? 10.253 20.814 -6.953 1.00 85.56 242 LEU A O 1
ATOM 1779 N N . PRO A 1 243 ? 8.953 18.984 -7.214 1.00 77.88 243 PRO A N 1
ATOM 1780 C CA . PRO A 1 243 ? 9.107 18.950 -8.659 1.00 77.88 243 PRO A CA 1
ATOM 1781 C C . PRO A 1 243 ? 8.545 20.237 -9.271 1.00 77.88 243 PRO A C 1
ATOM 1783 O O . PRO A 1 243 ? 7.488 20.722 -8.861 1.00 77.88 243 PRO A O 1
ATOM 1786 N N . GLU A 1 244 ? 9.247 20.789 -10.258 1.00 77.12 244 GLU A N 1
ATOM 1787 C CA . GLU A 1 244 ? 8.712 21.888 -11.058 1.00 77.12 244 GLU A CA 1
ATOM 1788 C C . GLU A 1 244 ? 7.438 21.406 -11.764 1.00 77.12 244 GLU A C 1
ATOM 1790 O O . GLU A 1 244 ? 7.402 20.289 -12.289 1.00 77.12 244 GLU A O 1
ATOM 1795 N N . ASN A 1 245 ? 6.377 22.221 -11.742 1.00 61.78 245 ASN A N 1
ATOM 1796 C CA . ASN A 1 245 ? 5.084 21.916 -12.363 1.00 61.78 245 ASN A CA 1
ATOM 1797 C C . ASN A 1 245 ? 5.210 21.909 -13.899 1.00 61.78 245 ASN A C 1
ATOM 1799 O O . ASN A 1 245 ? 4.706 22.788 -14.588 1.00 61.78 245 ASN A O 1
ATOM 1803 N N . ASN A 1 246 ? 5.865 20.881 -14.432 1.00 56.28 246 ASN A N 1
ATOM 1804 C CA . ASN A 1 246 ? 5.974 20.586 -15.859 1.00 56.28 246 ASN A CA 1
ATOM 1805 C C . ASN A 1 246 ? 4.892 19.587 -16.301 1.00 56.28 246 ASN A C 1
ATOM 1807 O O . ASN A 1 246 ? 5.010 18.950 -17.347 1.00 56.28 246 ASN A O 1
ATOM 1811 N N . ALA A 1 247 ? 3.842 19.413 -15.491 1.00 58.25 247 ALA A N 1
ATOM 1812 C CA . ALA A 1 247 ? 2.699 18.597 -15.858 1.00 58.25 247 ALA A CA 1
ATOM 1813 C C . ALA A 1 247 ? 1.955 19.267 -17.030 1.00 58.25 247 ALA A C 1
ATOM 1815 O O . ALA A 1 247 ? 1.628 20.454 -16.939 1.00 58.25 247 ALA A O 1
ATOM 1816 N N . PRO A 1 248 ? 1.677 18.547 -18.132 1.00 55.38 248 PRO A N 1
ATOM 1817 C CA . PRO A 1 248 ? 0.868 19.093 -19.211 1.00 55.38 248 PRO A CA 1
ATOM 1818 C C . PRO A 1 248 ? -0.515 19.490 -18.674 1.00 55.38 248 PRO A C 1
ATOM 1820 O O . PRO A 1 248 ? -1.148 18.734 -17.943 1.00 55.38 248 PRO A O 1
ATOM 1823 N N . VAL A 1 249 ? -0.976 20.684 -19.057 1.00 55.03 249 VAL A N 1
ATOM 1824 C CA . VAL A 1 249 ? -2.227 21.339 -18.611 1.00 55.03 249 VAL A CA 1
ATOM 1825 C C . VAL A 1 249 ? -3.485 20.490 -18.878 1.00 55.03 249 VAL A C 1
ATOM 1827 O O . VAL A 1 249 ? -4.534 20.715 -18.281 1.00 55.03 249 VAL A O 1
ATOM 1830 N N . SER A 1 250 ? -3.387 19.479 -19.740 1.00 53.97 250 SER A N 1
ATOM 1831 C CA . SER A 1 250 ? -4.444 18.526 -20.076 1.00 53.97 250 SER A CA 1
ATOM 1832 C C . SER A 1 250 ? -4.354 17.253 -19.225 1.00 53.97 250 SER A C 1
ATOM 1834 O O . SER A 1 250 ? -4.079 16.172 -19.746 1.00 53.97 250 SER A O 1
ATOM 1836 N N . GLN A 1 251 ? -4.540 17.370 -17.912 1.00 58.72 251 GLN A N 1
ATOM 1837 C CA . GLN A 1 251 ? -4.877 16.207 -17.090 1.00 58.72 251 GLN A CA 1
ATOM 1838 C C . GLN A 1 251 ? -6.397 16.122 -16.991 1.00 58.72 251 GLN A C 1
ATOM 1840 O O . GLN A 1 251 ? -7.047 17.087 -16.583 1.00 58.72 251 GLN A O 1
ATOM 1845 N N . ASP A 1 252 ? -6.965 14.980 -17.372 1.00 67.94 252 ASP A N 1
ATOM 1846 C CA . ASP A 1 252 ? -8.381 14.718 -17.145 1.00 67.94 252 ASP A CA 1
ATOM 1847 C C . ASP A 1 252 ? -8.654 14.790 -15.639 1.00 67.94 252 ASP A C 1
ATOM 1849 O O . ASP A 1 252 ? -8.083 14.043 -14.845 1.00 67.94 252 ASP A O 1
ATOM 1853 N N . ILE A 1 253 ? -9.533 15.714 -15.240 1.00 72.44 253 ILE A N 1
ATOM 1854 C CA . ILE A 1 253 ? -9.888 15.975 -13.833 1.00 72.44 253 ILE A CA 1
ATOM 1855 C C . ILE A 1 253 ? -10.467 14.716 -13.167 1.00 72.44 253 ILE A C 1
ATOM 1857 O O . ILE A 1 253 ? -10.417 14.567 -11.946 1.00 72.44 253 ILE A O 1
ATOM 1861 N N . LEU A 1 254 ? -11.026 13.806 -13.968 1.00 78.50 254 LEU A N 1
ATOM 1862 C CA . LEU A 1 254 ? -11.658 12.586 -13.505 1.00 78.50 254 LEU A CA 1
ATOM 1863 C C . LEU A 1 254 ? -11.142 11.387 -14.295 1.00 78.50 254 LEU A C 1
ATOM 1865 O O . LEU A 1 254 ? -11.340 11.280 -15.502 1.00 78.50 254 LEU A O 1
ATOM 1869 N N . MET A 1 255 ? -10.534 10.451 -13.574 1.00 78.69 255 MET A N 1
ATOM 1870 C CA . MET A 1 255 ? -10.084 9.181 -14.119 1.00 78.69 255 MET A CA 1
ATOM 1871 C C . MET A 1 255 ? -11.134 8.107 -13.843 1.00 78.69 255 MET A C 1
ATOM 1873 O O . MET A 1 255 ? -11.322 7.681 -12.703 1.00 78.69 255 MET A O 1
ATOM 1877 N N . VAL A 1 256 ? -11.846 7.685 -14.887 1.00 82.50 256 VAL A N 1
ATOM 1878 C CA . VAL A 1 256 ? -12.856 6.626 -14.772 1.00 82.50 256 VAL A CA 1
ATOM 1879 C C . VAL A 1 256 ? -12.150 5.269 -14.665 1.00 82.50 256 VAL A C 1
ATOM 1881 O O . VAL A 1 256 ? -11.255 4.996 -15.467 1.00 82.50 256 VAL A O 1
ATOM 1884 N N . PRO A 1 257 ? -12.529 4.399 -13.709 1.00 79.38 257 PRO A N 1
ATOM 1885 C CA . PRO A 1 257 ? -11.955 3.066 -13.621 1.00 79.38 257 PRO A CA 1
ATOM 1886 C C . PRO A 1 257 ? -12.306 2.233 -14.854 1.00 79.38 257 PRO A C 1
ATOM 1888 O O . PRO A 1 257 ? -13.481 2.014 -15.149 1.00 79.38 257 PRO A O 1
ATOM 1891 N N . THR A 1 258 ? -11.286 1.749 -15.563 1.00 84.19 258 THR A N 1
ATOM 1892 C CA . THR A 1 258 ? -11.447 0.840 -16.704 1.00 84.19 258 THR A CA 1
ATOM 1893 C C . THR A 1 258 ? -11.152 -0.588 -16.256 1.00 84.19 258 THR A C 1
ATOM 1895 O O . THR A 1 258 ? -9.979 -0.953 -16.122 1.00 84.19 258 THR A O 1
ATOM 1898 N N . PRO A 1 259 ? -12.182 -1.407 -15.977 1.00 82.00 259 PRO A N 1
ATOM 1899 C CA . PRO A 1 259 ? -11.968 -2.792 -15.588 1.00 82.00 259 PRO A CA 1
ATOM 1900 C C . PRO A 1 259 ? -11.240 -3.541 -16.707 1.00 82.00 259 PRO A C 1
ATOM 1902 O O . PRO A 1 259 ? -11.499 -3.305 -17.884 1.00 82.00 259 PRO A O 1
ATOM 1905 N N . LEU A 1 260 ? -10.347 -4.459 -16.324 1.00 84.75 260 LEU A N 1
ATOM 1906 C CA . LEU A 1 260 ? -9.576 -5.290 -17.258 1.00 84.75 260 LEU A CA 1
ATOM 1907 C C . LEU A 1 260 ? -8.743 -4.483 -18.270 1.00 84.75 260 LEU A C 1
ATOM 1909 O O . LEU A 1 260 ? -8.602 -4.901 -19.415 1.00 84.75 260 LEU A O 1
ATOM 1913 N N . TYR A 1 261 ? -8.158 -3.357 -17.847 1.00 86.62 261 TYR A N 1
ATOM 1914 C CA . TYR A 1 261 ? -7.338 -2.483 -18.699 1.00 86.62 261 TYR A CA 1
ATOM 1915 C C . TYR A 1 261 ? -6.248 -3.229 -19.494 1.00 86.62 261 TYR A C 1
ATOM 1917 O O . TYR A 1 261 ? -6.082 -2.989 -20.686 1.00 86.62 261 TYR A O 1
ATOM 1925 N N . TYR A 1 262 ? -5.555 -4.181 -18.861 1.00 87.25 262 TYR A N 1
ATOM 1926 C CA . TYR A 1 262 ? -4.520 -5.002 -19.506 1.00 87.25 262 TYR A CA 1
ATOM 1927 C C . TYR A 1 262 ? -5.061 -6.291 -20.152 1.00 87.25 262 TYR A C 1
ATOM 1929 O O . TYR A 1 262 ? -4.317 -6.997 -20.822 1.00 87.25 262 TYR A O 1
ATOM 1937 N N . GLY A 1 263 ? -6.344 -6.616 -19.970 1.00 89.06 263 GLY A N 1
ATOM 1938 C CA . GLY A 1 263 ? -6.927 -7.907 -20.338 1.00 89.06 263 GLY A CA 1
ATOM 1939 C C . GLY A 1 263 ? -6.761 -8.984 -19.258 1.00 89.06 263 GLY A C 1
ATOM 1940 O O . GLY A 1 263 ? -6.500 -8.688 -18.092 1.00 89.06 263 GLY A O 1
ATOM 1941 N N . LEU A 1 264 ? -6.962 -10.246 -19.649 1.00 90.25 264 LEU A N 1
ATOM 1942 C CA . LEU A 1 264 ? -6.876 -11.415 -18.769 1.00 90.25 264 LEU A CA 1
ATOM 1943 C C . LEU A 1 264 ? -5.871 -12.428 -19.316 1.00 90.25 264 LEU A C 1
ATOM 1945 O O . LEU A 1 264 ? -6.049 -12.948 -20.415 1.00 90.25 264 LEU A O 1
ATOM 1949 N N . GLY A 1 265 ? -4.856 -12.740 -18.516 1.00 91.19 265 GLY A N 1
ATOM 1950 C CA . GLY A 1 265 ? -3.932 -13.849 -18.725 1.00 91.19 265 GLY A CA 1
ATOM 1951 C C . GLY A 1 265 ? -3.761 -14.632 -17.426 1.00 91.19 265 GLY A C 1
ATOM 1952 O O . GLY A 1 265 ? -3.864 -14.068 -16.340 1.00 91.19 265 GLY A O 1
ATOM 1953 N N . ILE A 1 266 ? -3.518 -15.936 -17.522 1.00 92.75 266 ILE A N 1
ATOM 1954 C CA . ILE A 1 266 ? -3.281 -16.786 -16.350 1.00 92.75 266 ILE A CA 1
ATOM 1955 C C . ILE A 1 266 ? -1.932 -17.465 -16.537 1.00 92.75 266 ILE A C 1
ATOM 1957 O O . ILE A 1 266 ? -1.723 -18.154 -17.535 1.00 92.75 266 ILE A O 1
ATOM 1961 N N . ASP A 1 267 ? -1.046 -17.290 -15.561 1.00 91.38 267 ASP A N 1
ATOM 1962 C CA . ASP A 1 267 ? 0.199 -18.037 -15.454 1.00 91.38 267 ASP A CA 1
ATOM 1963 C C . ASP A 1 267 ? 0.133 -18.956 -14.231 1.00 91.38 267 ASP A C 1
ATOM 1965 O O . ASP A 1 267 ? 0.128 -18.523 -13.078 1.00 91.38 267 ASP A O 1
ATOM 1969 N N . TRP A 1 268 ? 0.093 -20.260 -14.491 1.00 91.19 268 TRP A N 1
ATOM 1970 C CA . TRP A 1 268 ? -0.003 -21.285 -13.456 1.00 91.19 268 TRP A CA 1
ATOM 1971 C C . TRP A 1 268 ? 1.224 -21.349 -12.547 1.00 91.19 268 TRP A C 1
ATOM 1973 O O . TRP A 1 268 ? 1.095 -21.744 -11.390 1.00 91.19 268 TRP A O 1
ATOM 1983 N N . ASN A 1 269 ? 2.397 -20.929 -13.030 1.00 89.25 269 ASN A N 1
ATOM 1984 C CA . ASN A 1 269 ? 3.610 -20.890 -12.214 1.00 89.25 269 ASN A CA 1
ATOM 1985 C C . ASN A 1 269 ? 3.536 -19.788 -11.154 1.00 89.25 269 ASN A C 1
ATOM 1987 O O . ASN A 1 269 ? 4.195 -19.879 -10.119 1.00 89.25 269 ASN A O 1
ATOM 1991 N N . LEU A 1 270 ? 2.725 -18.759 -11.406 1.00 89.38 270 LEU A N 1
ATOM 1992 C CA . LEU A 1 270 ? 2.536 -17.637 -10.499 1.00 89.38 270 LEU A CA 1
ATOM 1993 C C . LEU A 1 270 ? 1.372 -17.845 -9.525 1.00 89.38 270 LEU A C 1
ATOM 1995 O O . LEU A 1 270 ? 1.304 -17.132 -8.537 1.00 89.38 270 LEU A O 1
ATOM 1999 N N . LEU A 1 271 ? 0.505 -18.841 -9.729 1.00 89.56 271 LEU A N 1
ATOM 2000 C CA . LEU A 1 271 ? -0.688 -19.043 -8.895 1.00 89.56 271 LEU A CA 1
ATOM 2001 C C . LEU A 1 271 ? -0.394 -19.452 -7.442 1.00 89.56 271 LEU A C 1
ATOM 2003 O O . LEU A 1 271 ? -1.187 -19.173 -6.561 1.00 89.56 271 LEU A O 1
ATOM 2007 N N . LEU A 1 272 ? 0.693 -20.183 -7.196 1.00 87.75 272 LEU A N 1
ATOM 2008 C CA . LEU A 1 272 ? 1.103 -20.577 -5.842 1.00 87.75 272 LEU A CA 1
ATOM 2009 C C . LEU A 1 272 ? 1.817 -19.463 -5.058 1.00 87.75 272 LEU A C 1
ATOM 2011 O O . LEU A 1 272 ? 1.586 -19.357 -3.855 1.00 87.75 272 LEU A O 1
ATOM 2015 N N . PRO A 1 273 ? 2.741 -18.693 -5.669 1.00 84.94 273 PRO A N 1
ATOM 2016 C CA . PRO A 1 273 ? 3.402 -17.590 -4.972 1.00 84.94 273 PRO A CA 1
ATOM 2017 C C . PRO A 1 273 ? 2.563 -16.300 -4.878 1.00 84.94 273 PRO A C 1
ATOM 2019 O O . PRO A 1 273 ? 2.948 -15.420 -4.104 1.00 84.94 273 PRO A O 1
ATOM 2022 N N . LEU A 1 274 ? 1.484 -16.167 -5.662 1.00 83.62 274 LEU A N 1
ATOM 2023 C CA . LEU A 1 274 ? 0.509 -15.062 -5.631 1.00 83.62 274 LEU A CA 1
ATOM 2024 C C . LEU A 1 274 ? -0.793 -15.466 -4.940 1.00 83.62 274 LEU A C 1
ATOM 2026 O O . LEU A 1 274 ? -1.477 -14.538 -4.466 1.00 83.62 274 LEU A O 1
#

InterPro domains:
  IPR006043 Nucleobase cation symporter 2 family [PF00860] (34-272)

Sequence (274 aa):
MSVNAIEPADAQPVAQTQNSELIYRLEDRPPLPQTLFAACQHLLAMFVAVITPALLICQALGLPAQDTQHIISMSLFASGVASIIQIKAWGPVGSGLLSIQGTSFNFVAPLIMGGTALKTGGADVPTMMAALFGTLMLASCTEMVLSRILHLARRIITPLVSGVVVMIIGLSLIQVGLTSIGGGYAAMSDNTFGAPKNLLLAGVVLAIIILLNRQRNPYLRVASLVIAMAAGYLLAWFMGMLPENNAPVSQDILMVPTPLYYGLGIDWNLLLPL

pLDDT: mean 84.69, std 13.4, range [34.09, 95.88]

Foldseek 3Di:
DDDDDDDDPDPDPPPPPPVDPDPDDFPDDDDPVVVVVLVVLVCLVCLCVQLVLLQLLCVLLVHDPVVSVLSSVVSSVVQVVLQCQQCVPDDPTHPVGNDRGGDDPLCSVLSSVQLVVCVVVVDDPLQSVQASVQLVVVLVVVVVVVVVVVVVCCVVPDPVNVVVVVVVSVVVVVVVVQCQLQVHPVCVVVVSGNPPLSVVLSVQLVVQLVVQCPDPDPVSNSCSNVVSVVVSVVSCVVVVVDDDPPDPPPDDPDDDRDPCPSHHDHDPVSNVSD

Organism: Salmonella enterica (NCBI:txid28901)